Protein 6FLK (pdb70)

Radius of gyration: 21.59 Å; Cα contacts (8 Å, |Δi|>4): 788; chains: 2; bounding box: 45×56×63 Å

GO terms:
  GO:0005813 centrosome (C, IDA)
  GO:1903724 positive regulation of centriole elongation (P, IMP)
  GO:1904951 positive regulation of establishment of protein localization (P, IMP)
  GO:0005515 protein binding (F, IPI)
  GO:0005814 centriole (C, IDA)

Structure (mmCIF, N/CA/C/O backbone):
data_6FLK
#
_entry.id   6FLK
#
_cell.length_a   32.400
_cell.length_b   40.954
_cell.length_c   69.132
_cell.angle_alpha   102.47
_cell.angle_beta   98.07
_cell.angle_gamma   89.92
#
_symmetry.space_group_name_H-M   'P 1'
#
loop_
_entity.id
_entity.type
_entity.pdbx_description
1 polymer Cep120
2 water water
#
loop_
_atom_site.group_PDB
_atom_site.id
_atom_site.type_symbol
_atom_site.label_atom_id
_atom_site.label_alt_id
_atom_site.label_comp_id
_atom_site.label_asym_id
_atom_site.label_entity_id
_atom_site.label_seq_id
_atom_site.pdbx_PDB_ins_code
_atom_site.Cartn_x
_atom_site.Cartn_y
_atom_site.Cartn_z
_atom_site.occupancy
_atom_site.B_iso_or_equiv
_atom_site.auth_seq_id
_atom_site.auth_comp_id
_atom_site.auth_asym_id
_atom_site.auth_atom_id
_atom_site.pdbx_PDB_model_num
ATOM 1 N N . PRO A 1 2 ? 5.691 48.805 39.466 1.00 35.16 449 PRO A N 1
ATOM 2 C CA . PRO A 1 2 ? 6.784 49.449 40.199 1.00 34.29 449 PRO A CA 1
ATOM 3 C C . PRO A 1 2 ? 8.174 49.099 39.712 1.00 31.81 449 PRO A C 1
ATOM 4 O O . PRO A 1 2 ? 9.070 49.870 39.967 1.00 33.38 449 PRO A O 1
ATOM 15 N N . THR A 1 3 ? 8.385 47.930 39.138 1.00 27.52 450 THR A N 1
ATOM 16 C CA . THR A 1 3 ? 9.664 47.651 38.558 1.00 24.55 450 THR A CA 1
ATOM 17 C C . THR A 1 3 ? 9.732 47.712 37.024 1.00 22.65 450 THR A C 1
ATOM 18 O O . THR A 1 3 ? 10.788 47.453 36.471 1.00 22.86 450 THR A O 1
ATOM 29 N N . SER A 1 4 ? 8.646 48.035 36.241 1.00 19.75 451 SER A N 1
ATOM 30 C CA . SER A 1 4 ? 8.621 48.098 34.791 1.00 16.78 451 SER A CA 1
ATOM 31 C C . SER A 1 4 ? 9.387 49.265 34.314 1.00 16.06 451 SER A C 1
ATOM 32 O O . SER A 1 4 ? 9.343 50.292 34.913 1.00 18.65 451 SER A O 1
ATOM 40 N N . HIS A 1 5 ? 10.154 49.219 33.171 1.00 13.05 452 HIS A N 1
ATOM 41 C CA . HIS A 1 5 ? 10.946 50.263 32.556 1.00 12.29 452 HIS A CA 1
ATOM 42 C C . HIS A 1 5 ? 10.241 50.709 31.298 1.00 12.80 452 HIS A C 1
ATOM 43 O O . HIS A 1 5 ? 9.466 49.960 30.710 1.00 13.67 452 HIS A O 1
ATOM 57 N N . HIS A 1 6 ? 10.553 51.941 30.889 1.00 13.22 453 HIS A N 1
ATOM 58 C CA . HIS A 1 6 ? 10.118 52.490 29.616 1.00 12.97 453 HIS A CA 1
ATOM 59 C C . HIS A 1 6 ? 11.232 52.276 28.591 1.00 11.76 453 HIS A C 1
ATOM 60 O O . HIS A 1 6 ? 12.376 52.687 28.820 1.00 12.08 453 HIS A O 1
ATOM 74 N N . PHE A 1 7 ? 11.009 51.596 27.448 1.00 10.92 454 PHE A N 1
ATOM 75 C CA . PHE A 1 7 ? 11.970 51.344 26.520 1.00 13.88 454 PHE A CA 1
ATOM 76 C C . PHE A 1 7 ? 11.508 51.874 25.235 1.00 12.75 454 PHE A C 1
ATOM 77 O O . PHE A 1 7 ? 10.319 52.028 24.958 1.00 12.73 454 PHE A O 1
ATOM 94 N N . CYS A 1 8 ? 12.434 52.183 24.262 1.00 14.76 455 CYS A N 1
ATOM 95 C CA . CYS A 1 8 ? 12.164 52.413 22.847 1.00 15.43 455 CYS A CA 1
ATOM 96 C C . CYS A 1 8 ? 13.129 51.532 22.089 1.00 15.20 455 CYS A C 1
ATOM 97 O O . CYS A 1 8 ? 14.339 51.605 22.324 1.00 15.48 455 CYS A O 1
ATOM 105 N N . PHE A 1 9 ? 12.593 50.696 21.211 1.00 14.34 456 PHE A N 1
ATOM 106 C CA . PHE A 1 9 ? 13.373 49.823 20.346 1.00 14.63 456 PHE A CA 1
ATOM 107 C C . PHE A 1 9 ? 13.101 50.207 18.906 1.00 13.37 456 PHE A C 1
ATOM 108 O O . PHE A 1 9 ? 11.962 50.519 18.547 1.00 14.20 456 PHE A O 1
ATOM 125 N N . SER A 1 10 ? 14.131 50.185 18.082 1.00 10.22 457 SER A N 1
ATOM 126 C CA . SER A 1 10 ? 13.925 50.371 16.656 1.00 11.81 457 SER A CA 1
ATOM 127 C C . SER A 1 10 ? 14.698 49.353 15.841 1.00 12.01 457 SER A C 1
ATOM 128 O O . SER A 1 10 ? 15.746 48.861 16.247 1.00 12.29 457 SER A O 1
ATOM 136 N N . ILE A 1 11 ? 14.144 49.048 14.676 1.00 13.46 458 ILE A N 1
ATOM 137 C CA . ILE A 1 11 ? 14.807 48.213 13.699 1.00 15.41 458 ILE A CA 1
ATOM 138 C C . ILE A 1 11 ? 14.816 48.940 12.370 1.00 15.80 458 ILE A C 1
ATOM 139 O O . ILE A 1 11 ? 13.806 49.529 11.948 1.00 15.52 458 ILE A O 1
ATOM 155 N N . ASP A 1 12 ? 15.945 48.938 11.577 1.00 13.17 459 ASP A N 1
ATOM 156 C CA . ASP A 1 12 ? 16.067 49.476 10.298 1.00 15.12 459 ASP A CA 1
ATOM 157 C C . ASP A 1 12 ? 16.569 48.342 9.430 1.00 14.12 459 ASP A C 1
ATOM 158 O O . ASP A 1 12 ? 17.694 47.908 9.599 1.00 14.06 459 ASP A O 1
ATOM 167 N N . LEU A 1 13 ? 15.785 47.743 8.489 1.00 14.56 460 LEU A N 1
ATOM 168 C CA . LEU A 1 13 ? 16.178 46.713 7.595 1.00 17.96 460 LEU A CA 1
ATOM 169 C C . LEU A 1 13 ? 16.761 47.499 6.451 1.00 18.86 460 LEU A C 1
ATOM 170 O O . LEU A 1 13 ? 16.122 47.664 5.459 1.00 20.63 460 LEU A O 1
ATOM 186 N N . ARG A 1 14 ? 18.004 47.913 6.581 1.00 16.02 461 ARG A N 1
ATOM 187 C CA . ARG A 1 14 ? 18.591 48.809 5.605 1.00 15.39 461 ARG A CA 1
ATOM 188 C C . ARG A 1 14 ? 18.715 48.348 4.175 1.00 13.89 461 ARG A C 1
ATOM 189 O O . ARG A 1 14 ? 18.375 49.068 3.258 1.00 15.70 461 ARG A O 1
ATOM 210 N N . SER A 1 15 ? 19.190 47.138 3.966 1.00 14.76 462 SER A N 1
ATOM 211 C CA . SER A 1 15 ? 19.374 46.707 2.601 1.00 14.36 462 SER A CA 1
ATOM 212 C C . SER A 1 15 ? 19.313 45.198 2.463 1.00 15.70 462 SER A C 1
ATOM 213 O O . SER A 1 15 ? 19.365 44.470 3.411 1.00 14.04 462 SER A O 1
ATOM 221 N N . ILE A 1 16 ? 19.189 44.693 1.231 1.00 14.81 463 ILE A N 1
ATOM 222 C CA . ILE A 1 16 ? 19.083 43.328 0.950 1.00 19.29 463 ILE A CA 1
ATOM 223 C C . ILE A 1 16 ? 20.015 43.219 -0.192 1.00 18.46 463 ILE A C 1
ATOM 224 O O . ILE A 1 16 ? 19.996 44.008 -1.144 1.00 21.17 463 ILE A O 1
ATOM 240 N N . HIS A 1 17 ? 20.977 42.242 -0.239 1.00 17.89 464 HIS A N 1
ATOM 241 C CA . HIS A 1 17 ? 21.923 41.968 -1.287 1.00 21.53 464 HIS A CA 1
ATOM 242 C C . HIS A 1 17 ? 21.523 40.617 -1.799 1.00 25.48 464 HIS A C 1
ATOM 243 O O . HIS A 1 17 ? 21.732 39.644 -1.110 1.00 21.22 464 HIS A O 1
ATOM 257 N N . ALA A 1 18 ? 20.662 40.473 -2.889 1.00 27.94 465 ALA A N 1
ATOM 258 C CA . ALA A 1 18 ? 20.126 39.250 -3.481 1.00 30.83 465 ALA A CA 1
ATOM 259 C C . ALA A 1 18 ? 21.234 38.507 -4.016 1.00 32.45 465 ALA A C 1
ATOM 260 O O . ALA A 1 18 ? 22.155 39.093 -4.563 1.00 32.53 465 ALA A O 1
ATOM 267 N N . LEU A 1 19 ? 21.255 37.129 -4.026 1.00 36.34 466 LEU A N 1
ATOM 268 C CA . LEU A 1 19 ? 22.355 36.259 -4.406 1.00 42.60 466 LEU A CA 1
ATOM 269 C C . LEU A 1 19 ? 21.896 35.180 -5.372 1.00 48.41 466 LEU A C 1
ATOM 270 O O . LEU A 1 19 ? 22.419 35.073 -6.483 1.00 50.19 466 LEU A O 1
ATOM 286 N N . GLU A 1 20 ? 20.914 34.393 -4.971 1.00 51.37 467 GLU A N 1
ATOM 287 C CA . GLU A 1 20 ? 20.515 33.219 -5.725 1.00 56.90 467 GLU A CA 1
ATOM 288 C C . GLU A 1 20 ? 19.003 33.144 -5.812 1.00 59.06 467 GLU A C 1
ATOM 289 O O . GLU A 1 20 ? 18.400 32.080 -5.659 1.00 59.39 467 GLU A O 1
ATOM 301 N N . ILE A 1 21 ? 18.309 34.269 -5.975 1.00 60.86 468 ILE A N 1
ATOM 302 C CA . ILE A 1 21 ? 16.894 34.215 -6.215 1.00 62.64 468 ILE A CA 1
ATOM 303 C C . ILE A 1 21 ? 16.961 34.029 -7.716 1.00 62.36 468 ILE A C 1
ATOM 304 O O . ILE A 1 21 ? 17.700 34.738 -8.439 1.00 64.65 468 ILE A O 1
ATOM 320 N N . GLY A 1 22 ? 16.103 33.159 -8.371 1.00 58.82 469 GLY A N 1
ATOM 321 C CA . GLY A 1 22 ? 16.161 32.776 -9.764 1.00 55.34 469 GLY A CA 1
ATOM 322 C C . GLY A 1 22 ? 15.753 33.863 -10.733 1.00 52.44 469 GLY A C 1
ATOM 323 O O . GLY A 1 22 ? 16.031 33.740 -11.930 1.00 54.38 469 GLY A O 1
ATOM 327 N N . PHE A 1 23 ? 15.115 34.925 -10.254 1.00 47.52 470 PHE A N 1
ATOM 328 C CA . PHE A 1 23 ? 14.445 35.863 -11.142 1.00 43.58 470 PHE A CA 1
ATOM 329 C C . PHE A 1 23 ? 14.358 37.216 -10.459 1.00 40.86 470 PHE A C 1
ATOM 330 O O . PHE A 1 23 ? 14.375 37.296 -9.223 1.00 40.59 470 PHE A O 1
ATOM 347 N N . PRO A 1 24 ? 14.164 38.359 -11.207 1.00 36.54 471 PRO A N 1
ATOM 348 C CA . PRO A 1 24 ? 14.089 39.673 -10.594 1.00 35.32 471 PRO A CA 1
ATOM 349 C C . PRO A 1 24 ? 12.810 39.763 -9.826 1.00 35.25 471 PRO A C 1
ATOM 350 O O . PRO A 1 24 ? 11.815 39.237 -10.260 1.00 36.42 471 PRO A O 1
ATOM 361 N N . ILE A 1 25 ? 12.716 40.425 -8.651 1.00 33.93 472 ILE A N 1
ATOM 362 C CA . ILE A 1 25 ? 11.511 40.471 -7.910 1.00 31.95 472 ILE A CA 1
ATOM 363 C C . ILE A 1 25 ? 11.152 41.882 -7.519 1.00 31.17 472 ILE A C 1
ATOM 364 O O . ILE A 1 25 ? 11.993 42.741 -7.530 1.00 31.28 472 ILE A O 1
ATOM 380 N N . ASN A 1 26 ? 9.876 42.087 -7.236 1.00 29.89 473 ASN A N 1
ATOM 381 C CA . ASN A 1 26 ? 9.346 43.322 -6.755 1.00 30.86 473 ASN A CA 1
ATOM 382 C C . ASN A 1 26 ? 9.323 42.967 -5.283 1.00 26.56 473 ASN A C 1
ATOM 383 O O . ASN A 1 26 ? 8.418 42.304 -4.833 1.00 24.74 473 ASN A O 1
ATOM 394 N N . CYS A 1 27 ? 10.259 43.505 -4.538 1.00 21.85 474 CYS A N 1
ATOM 395 C CA . CYS A 1 27 ? 10.487 43.080 -3.190 1.00 22.93 474 CYS A CA 1
ATOM 396 C C . CYS A 1 27 ? 9.957 43.886 -2.024 1.00 19.66 474 CYS A C 1
ATOM 397 O O . CYS A 1 27 ? 10.034 45.084 -2.044 1.00 19.40 474 CYS A O 1
ATOM 405 N N . ILE A 1 28 ? 9.354 43.221 -1.041 1.00 16.17 475 ILE A N 1
ATOM 406 C CA . ILE A 1 28 ? 9.027 43.876 0.196 1.00 17.65 475 ILE A CA 1
ATOM 407 C C . ILE A 1 28 ? 9.494 42.931 1.304 1.00 15.53 475 ILE A C 1
ATOM 408 O O . ILE A 1 28 ? 9.521 41.736 1.124 1.00 17.42 475 ILE A O 1
ATOM 424 N N . LEU A 1 29 ? 9.923 43.486 2.417 1.00 14.68 476 LEU A N 1
ATOM 425 C CA . LEU A 1 29 ? 10.314 42.689 3.557 1.00 16.99 476 LEU A CA 1
ATOM 426 C C . LEU A 1 29 ? 9.205 42.909 4.516 1.00 15.61 476 LEU A C 1
ATOM 427 O O . LEU A 1 29 ? 8.693 44.013 4.658 1.00 16.72 476 LEU A O 1
ATOM 443 N N . ARG A 1 30 ? 8.727 41.940 5.370 1.00 14.96 477 ARG A N 1
ATOM 444 C CA . ARG A 1 30 ? 7.587 42.079 6.225 1.00 14.60 477 ARG A CA 1
ATOM 445 C C . ARG A 1 30 ? 7.928 41.404 7.496 1.00 15.22 477 ARG A C 1
ATOM 446 O O . ARG A 1 30 ? 8.515 40.335 7.466 1.00 15.82 477 ARG A O 1
ATOM 467 N N . TYR A 1 31 ? 7.503 41.869 8.737 1.00 15.64 478 TYR A N 1
ATOM 468 C CA . TYR A 1 31 ? 7.734 41.247 10.036 1.00 15.31 478 TYR A CA 1
ATOM 469 C C . TYR A 1 31 ? 6.721 41.687 11.095 1.00 13.25 478 TYR A C 1
ATOM 470 O O . TYR A 1 31 ? 6.124 42.722 11.007 1.00 10.74 478 TYR A O 1
ATOM 488 N N . SER A 1 32 ? 6.547 40.827 12.089 1.00 11.90 479 SER A N 1
ATOM 489 C CA . SER A 1 32 ? 5.755 41.104 13.238 1.00 12.11 479 SER A CA 1
ATOM 490 C C . SER A 1 32 ? 6.627 40.761 14.413 1.00 12.42 479 SER A C 1
ATOM 491 O O . SER A 1 32 ? 7.443 39.842 14.351 1.00 14.91 479 SER A O 1
ATOM 499 N N . TYR A 1 33 ? 6.435 41.393 15.605 1.00 12.32 480 TYR A N 1
ATOM 500 C CA . TYR A 1 33 ? 7.036 41.083 16.903 1.00 11.32 480 TYR A CA 1
ATOM 501 C C . TYR A 1 33 ? 6.060 41.538 17.962 1.00 11.56 480 TYR A C 1
ATOM 502 O O . TYR A 1 33 ? 6.161 42.652 18.500 1.00 12.82 480 TYR A O 1
ATOM 520 N N . PRO A 1 34 ? 4.928 40.771 18.211 1.00 10.03 481 PRO A N 1
ATOM 521 C CA . PRO A 1 34 ? 3.880 41.159 19.135 1.00 11.90 481 PRO A CA 1
ATOM 522 C C . PRO A 1 34 ? 4.322 41.449 20.522 1.00 13.28 481 PRO A C 1
ATOM 523 O O . PRO A 1 34 ? 3.532 42.117 21.160 1.00 14.27 481 PRO A O 1
ATOM 534 N N . PHE A 1 35 ? 5.484 41.020 20.998 1.00 9.19 482 PHE A N 1
ATOM 535 C CA . PHE A 1 35 ? 5.881 41.481 22.313 1.00 9.32 482 PHE A CA 1
ATOM 536 C C . PHE A 1 35 ? 5.868 42.978 22.478 1.00 10.67 482 PHE A C 1
ATOM 537 O O . PHE A 1 35 ? 5.580 43.465 23.536 1.00 11.69 482 PHE A O 1
ATOM 554 N N . PHE A 1 36 ? 6.068 43.861 21.404 1.00 11.34 483 PHE A N 1
ATOM 555 C CA . PHE A 1 36 ? 6.028 45.320 21.480 1.00 11.52 483 PHE A CA 1
ATOM 556 C C . PHE A 1 36 ? 4.620 45.877 21.404 1.00 12.76 483 PHE A C 1
ATOM 557 O O . PHE A 1 36 ? 4.451 47.100 21.542 1.00 11.89 483 PHE A O 1
ATOM 574 N N . GLY A 1 37 ? 3.627 45.024 21.188 1.00 15.78 484 GLY A N 1
ATOM 575 C CA . GLY A 1 37 ? 2.259 45.463 20.946 1.00 17.85 484 GLY A CA 1
ATOM 576 C C . GLY A 1 37 ? 1.642 44.790 19.736 1.00 15.66 484 GLY A C 1
ATOM 577 O O . GLY A 1 37 ? 2.256 44.719 18.668 1.00 15.56 484 GLY A O 1
ATOM 581 N N . SER A 1 38 ? 0.410 44.179 19.804 1.00 13.31 485 SER A N 1
ATOM 582 C CA . SER A 1 38 ? -0.176 43.434 18.779 1.00 12.91 485 SER A CA 1
ATOM 583 C C . SER A 1 38 ? -0.359 44.364 17.668 1.00 11.93 485 SER A C 1
ATOM 584 O O . SER A 1 38 ? -0.862 45.458 17.828 1.00 12.61 485 SER A O 1
ATOM 592 N N . ALA A 1 39 ? -0.044 43.975 16.407 1.00 12.87 486 ALA A N 1
ATOM 593 C CA . ALA A 1 39 ? -0.188 44.797 15.212 1.00 13.26 486 ALA A CA 1
ATOM 594 C C . ALA A 1 39 ? -0.173 43.916 13.983 1.00 12.37 486 ALA A C 1
ATOM 595 O O . ALA A 1 39 ? 0.491 42.882 13.965 1.00 12.12 486 ALA A O 1
ATOM 602 N N . ALA A 1 40 ? -0.824 44.389 12.923 1.00 15.10 487 ALA A N 1
ATOM 603 C CA . ALA A 1 40 ? -0.640 43.773 11.623 1.00 16.44 487 ALA A CA 1
ATOM 604 C C . ALA A 1 40 ? 0.835 43.866 11.230 1.00 16.16 487 ALA A C 1
ATOM 605 O O . ALA A 1 40 ? 1.569 44.741 11.720 1.00 15.39 487 ALA A O 1
ATOM 612 N N . PRO A 1 41 ? 1.350 42.980 10.306 1.00 15.32 488 PRO A N 1
ATOM 613 C CA . PRO A 1 41 ? 2.758 42.998 9.960 1.00 15.46 488 PRO A CA 1
ATOM 614 C C . PRO A 1 41 ? 3.213 44.344 9.444 1.00 16.39 488 PRO A C 1
ATOM 615 O O . PRO A 1 41 ? 2.469 45.004 8.729 1.00 17.09 488 PRO A O 1
ATOM 626 N N . ILE A 1 42 ? 4.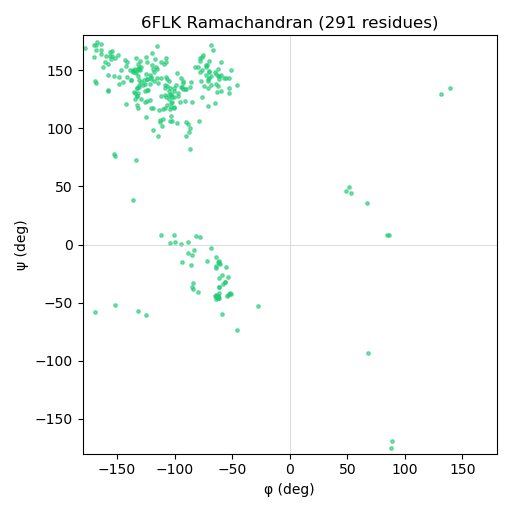431 44.706 9.800 1.00 14.72 489 ILE A N 1
ATOM 627 C CA . ILE A 1 42 ? 5.035 45.941 9.399 1.00 13.57 489 ILE A CA 1
ATOM 628 C C . ILE A 1 42 ? 5.805 45.645 8.139 1.00 16.02 489 ILE A C 1
ATOM 629 O O . ILE A 1 42 ? 6.507 44.654 8.068 1.00 15.21 489 ILE A O 1
ATOM 645 N N . MET A 1 43 ? 5.661 46.491 7.134 1.00 15.86 490 MET A N 1
ATOM 646 C CA . MET A 1 43 ? 6.304 46.219 5.895 1.00 16.89 490 MET A CA 1
ATOM 647 C C . MET A 1 43 ? 7.062 47.396 5.313 1.00 15.52 490 MET A C 1
ATOM 648 O O . MET A 1 43 ? 6.785 48.528 5.618 1.00 16.15 490 MET A O 1
ATOM 662 N N . THR A 1 44 ? 8.090 47.162 4.463 1.00 15.41 491 THR A N 1
ATOM 663 C CA . THR A 1 44 ? 8.791 48.187 3.752 1.00 16.50 491 THR A CA 1
ATOM 664 C C . THR A 1 44 ? 7.844 48.484 2.648 1.00 15.20 491 THR A C 1
ATOM 665 O O . THR A 1 44 ? 7.072 47.639 2.141 1.00 15.67 491 THR A O 1
ATOM 676 N N . ASN A 1 45 ? 7.886 49.663 1.917 1.00 14.39 492 ASN A N 1
ATOM 677 C CA . ASN A 1 45 ? 6.947 50.098 0.916 1.00 16.73 492 ASN A CA 1
ATOM 678 C C . ASN A 1 45 ? 7.557 51.315 0.204 1.00 16.90 492 ASN A C 1
ATOM 679 O O . ASN A 1 45 ? 8.154 52.122 0.851 1.00 17.06 492 ASN A O 1
ATOM 690 N N . PRO A 1 46 ? 7.387 51.426 -1.120 1.00 15.40 493 PRO A N 1
ATOM 691 C CA . PRO A 1 46 ? 6.820 50.503 -2.107 1.00 14.91 493 PRO A CA 1
ATOM 692 C C . PRO A 1 46 ? 7.698 49.262 -2.321 1.00 17.34 493 PRO A C 1
ATOM 693 O O . PRO A 1 46 ? 8.816 49.203 -1.868 1.00 17.08 493 PRO A O 1
ATOM 704 N N . PRO A 1 47 ? 7.179 48.278 -3.070 1.00 19.43 494 PRO A N 1
ATOM 705 C CA . PRO A 1 47 ? 8.057 47.187 -3.465 1.00 19.85 494 PRO A CA 1
ATOM 706 C C . PRO A 1 47 ? 9.171 47.755 -4.340 1.00 22.64 494 PRO A C 1
ATOM 707 O O . PRO A 1 47 ? 8.955 48.655 -5.152 1.00 25.60 494 PRO A O 1
ATOM 718 N N . VAL A 1 48 ? 10.364 47.206 -4.221 1.00 21.57 495 VAL A N 1
ATOM 719 C CA . VAL A 1 48 ? 11.459 47.704 -5.015 1.00 23.83 495 VAL A CA 1
ATOM 720 C C . VAL A 1 48 ? 12.084 46.562 -5.804 1.00 21.95 495 VAL A C 1
ATOM 721 O O . VAL A 1 48 ? 12.086 45.437 -5.375 1.00 21.56 495 VAL A O 1
ATOM 734 N N . GLU A 1 49 ? 12.567 46.858 -6.995 1.00 22.23 496 GLU A N 1
ATOM 735 C CA . GLU A 1 49 ? 13.150 45.832 -7.801 1.00 22.53 496 GLU A CA 1
ATOM 736 C C . GLU A 1 49 ? 14.485 45.389 -7.215 1.00 24.36 496 GLU A C 1
ATOM 737 O O . GLU A 1 49 ? 15.299 46.197 -6.853 1.00 23.98 496 GLU A O 1
ATOM 749 N N . VAL A 1 50 ? 14.709 44.093 -7.154 1.00 26.04 497 VAL A N 1
ATOM 750 C CA . VAL A 1 50 ? 15.951 43.591 -6.659 1.00 27.53 497 VAL A CA 1
ATOM 751 C C . VAL A 1 50 ? 16.327 42.586 -7.687 1.00 28.43 497 VAL A C 1
ATOM 752 O O . VAL A 1 50 ? 15.507 41.740 -8.033 1.00 26.90 497 VAL A O 1
ATOM 765 N N . ARG A 1 51 ? 17.567 42.587 -8.301 1.00 28.25 498 ARG A N 1
ATOM 766 C CA . ARG A 1 51 ? 18.098 41.671 -9.301 1.00 31.89 498 ARG A CA 1
ATOM 767 C C . ARG A 1 51 ? 19.318 41.014 -8.750 1.00 31.27 498 ARG A C 1
ATOM 768 O O . ARG A 1 51 ? 19.877 41.445 -7.758 1.00 27.79 498 ARG A O 1
ATOM 789 N N . LYS A 1 52 ? 19.769 39.906 -9.394 1.00 34.48 499 LYS A N 1
ATOM 790 C CA . LYS A 1 52 ? 20.874 39.084 -8.943 1.00 36.99 499 LYS A CA 1
ATOM 791 C C . LYS A 1 52 ? 22.112 39.929 -8.700 1.00 39.23 499 LYS A C 1
ATOM 792 O O . LYS A 1 52 ? 22.513 40.731 -9.545 1.00 40.76 499 LYS A O 1
ATOM 811 N N . ASN A 1 53 ? 22.721 39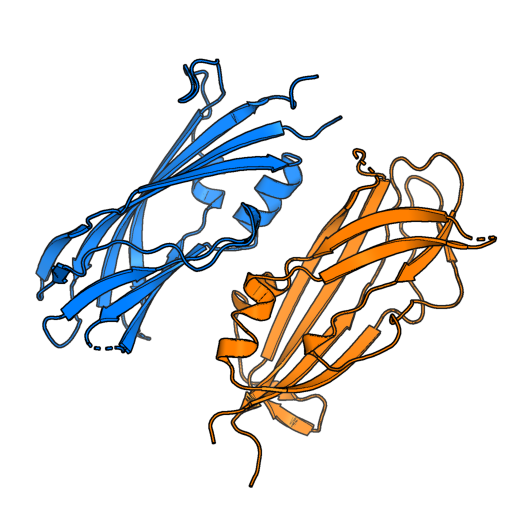.746 -7.535 1.00 42.23 500 ASN A N 1
ATOM 812 C CA . ASN A 1 53 ? 24.065 40.233 -7.276 1.00 45.68 500 ASN A CA 1
ATOM 813 C C . ASN A 1 53 ? 24.135 41.756 -7.239 1.00 46.29 500 ASN A C 1
ATOM 814 O O . ASN A 1 53 ? 25.148 42.343 -7.620 1.00 48.92 500 ASN A O 1
ATOM 825 N N . MET A 1 54 ? 23.121 42.453 -6.731 1.00 44.05 501 MET A N 1
ATOM 826 C CA . MET A 1 54 ? 23.142 43.903 -6.580 1.00 42.31 501 MET A CA 1
ATOM 827 C C . MET A 1 54 ? 22.564 44.134 -5.182 1.00 36.28 501 MET A C 1
ATOM 828 O O . MET A 1 54 ? 21.757 43.332 -4.690 1.00 34.29 501 MET A O 1
ATOM 842 N N . GLU A 1 55 ? 22.955 45.217 -4.419 1.00 31.31 502 GLU A N 1
ATOM 843 C CA . GLU A 1 55 ? 22.588 45.582 -3.094 1.00 28.49 502 GLU A CA 1
ATOM 844 C C . GLU A 1 55 ? 21.573 46.614 -3.321 1.00 24.18 502 GLU A C 1
ATOM 845 O O . GLU A 1 55 ? 21.849 47.575 -4.019 1.00 25.52 502 GLU A O 1
ATOM 857 N N . VAL A 1 56 ? 20.319 46.579 -2.753 1.00 19.48 503 VAL A N 1
ATOM 858 C CA . VAL A 1 56 ? 19.238 47.513 -2.915 1.00 16.16 503 VAL A CA 1
ATOM 859 C C . VAL A 1 56 ? 18.835 48.009 -1.519 1.00 15.18 503 VAL A C 1
ATOM 860 O O . VAL A 1 56 ? 18.665 47.216 -0.600 1.00 14.91 503 VAL A O 1
ATOM 873 N N . PHE A 1 57 ? 18.673 49.314 -1.360 1.00 15.82 504 PHE A N 1
ATOM 874 C CA . PHE A 1 57 ? 18.306 49.889 -0.085 1.00 17.52 504 PHE A CA 1
ATOM 875 C C . PHE A 1 57 ? 16.796 49.934 -0.021 1.00 16.13 504 PHE A C 1
ATOM 876 O O . PHE A 1 57 ? 16.182 50.314 -0.971 1.00 19.93 504 PHE A O 1
ATOM 893 N N . LEU A 1 58 ? 16.110 49.520 1.080 1.00 16.49 505 LEU A N 1
ATOM 894 C CA . LEU A 1 58 ? 14.698 49.409 1.129 1.00 18.68 505 LEU A CA 1
ATOM 895 C C . LEU A 1 58 ? 14.027 50.653 1.607 1.00 18.63 505 LEU A C 1
ATOM 896 O O . LEU A 1 58 ? 14.422 51.212 2.574 1.00 18.42 505 LEU A O 1
ATOM 912 N N . PRO A 1 59 ? 12.980 51.052 0.912 1.00 16.88 506 PRO A N 1
ATOM 913 C CA . PRO A 1 59 ? 12.270 52.247 1.345 1.00 17.83 506 PRO A CA 1
ATOM 914 C C . PRO A 1 59 ? 11.351 51.919 2.494 1.00 15.16 506 PRO A C 1
ATOM 915 O O . PRO A 1 59 ? 10.882 50.805 2.560 1.00 14.60 506 PRO A O 1
ATOM 926 N N . GLN A 1 60 ? 11.083 52.903 3.334 1.00 15.44 507 GLN A N 1
ATOM 927 C CA . GLN A 1 60 ? 10.240 52.704 4.512 1.00 15.80 507 GLN A CA 1
ATOM 928 C C . GLN A 1 60 ? 10.693 51.455 5.297 1.00 14.96 507 GLN A C 1
ATOM 929 O O . GLN A 1 60 ? 9.902 50.613 5.665 1.00 15.86 507 GLN A O 1
ATOM 943 N N . SER A 1 61 ? 11.989 51.340 5.493 1.00 15.40 508 SER A N 1
ATOM 944 C CA . SER A 1 61 ? 12.544 50.238 6.183 1.00 15.85 508 SER A CA 1
ATOM 945 C C . SER A 1 61 ? 12.790 50.412 7.660 1.00 15.78 508 SER A C 1
ATOM 946 O O . SER A 1 61 ? 13.267 49.475 8.275 1.00 16.82 508 SER A O 1
ATOM 954 N N . TYR A 1 62 ? 12.503 51.572 8.369 1.00 13.07 509 TYR A N 1
ATOM 955 C CA . TYR A 1 62 ? 12.754 51.887 9.772 1.00 13.59 509 TYR A CA 1
ATOM 956 C C . TYR A 1 62 ? 11.441 51.899 10.549 1.00 14.82 509 TYR A C 1
ATOM 957 O O . TYR A 1 62 ? 10.437 52.447 10.073 1.00 14.98 509 TYR A O 1
ATOM 975 N N . CYS A 1 63 ? 11.441 51.311 11.748 1.00 12.07 510 CYS A N 1
ATOM 976 C CA . CYS A 1 63 ? 10.299 51.429 12.644 1.00 11.30 510 CYS A CA 1
ATOM 977 C C . CYS A 1 63 ? 10.759 51.399 14.089 1.00 11.00 510 CYS A C 1
ATOM 978 O O . CYS A 1 63 ? 11.598 50.573 14.477 1.00 9.89 510 CYS A O 1
ATOM 986 N N . ALA A 1 64 ? 10.150 52.264 14.883 1.00 10.19 511 ALA A N 1
ATOM 987 C CA . ALA A 1 64 ? 10.413 52.337 16.302 1.00 12.24 511 ALA A CA 1
ATOM 988 C C . ALA A 1 64 ? 9.177 51.877 17.055 1.00 13.16 511 ALA A C 1
ATOM 989 O O . ALA A 1 64 ? 8.045 51.946 16.556 1.00 11.18 511 ALA A O 1
ATOM 996 N N . PHE A 1 65 ? 9.424 51.453 18.285 1.00 12.41 512 PHE A N 1
ATOM 997 C CA . PHE A 1 65 ? 8.428 50.795 19.117 1.00 13.91 512 PHE A CA 1
ATOM 998 C C . PHE A 1 65 ? 8.642 51.293 20.527 1.00 11.26 512 PHE A C 1
ATOM 999 O O . PHE A 1 65 ? 9.728 51.122 21.084 1.00 13.12 512 PHE A O 1
ATOM 1016 N N . ASP A 1 66 ? 7.616 51.911 21.091 1.00 12.90 513 ASP A N 1
ATOM 1017 C CA . ASP A 1 66 ? 7.640 52.446 22.436 1.00 15.00 513 ASP A CA 1
ATOM 1018 C C . ASP A 1 66 ? 6.783 51.565 23.337 1.00 15.40 513 ASP A C 1
ATOM 1019 O O . ASP A 1 66 ? 5.625 51.297 23.010 1.00 13.66 513 ASP A O 1
ATOM 1028 N N . PHE A 1 67 ? 7.347 51.104 24.456 1.00 14.16 514 PHE A N 1
ATOM 1029 C CA . PHE A 1 67 ? 6.623 50.155 25.282 1.00 14.60 514 PHE A CA 1
ATOM 1030 C C . PHE A 1 67 ? 7.195 50.152 26.693 1.00 13.06 514 PHE A C 1
ATOM 1031 O O . PHE A 1 67 ? 8.304 50.642 26.943 1.00 13.26 514 PHE A O 1
ATOM 1048 N N . ALA A 1 68 ? 6.416 49.627 27.624 1.00 11.81 515 ALA A N 1
ATOM 1049 C CA . ALA A 1 68 ? 6.865 49.498 29.012 1.00 11.43 515 ALA A CA 1
ATOM 1050 C C . ALA A 1 68 ? 6.776 48.036 29.423 1.00 15.90 515 ALA A C 1
ATOM 1051 O O . ALA A 1 68 ? 5.757 47.385 29.180 1.00 18.24 515 ALA A O 1
ATOM 1058 N N . THR A 1 69 ? 7.829 47.529 30.048 1.00 13.48 516 THR A N 1
ATOM 1059 C CA . THR A 1 69 ? 7.829 46.138 30.485 1.00 15.08 516 THR A CA 1
ATOM 1060 C C . THR A 1 69 ? 8.950 45.956 31.486 1.00 15.66 516 THR A C 1
ATOM 1061 O O . THR A 1 69 ? 9.849 46.794 31.604 1.00 15.40 516 THR A O 1
ATOM 1072 N N . MET A 1 70 ? 8.992 44.816 32.223 1.00 16.16 517 MET A N 1
ATOM 1073 C CA . MET A 1 70 ? 9.999 44.554 33.181 1.00 15.44 517 MET A CA 1
ATOM 1074 C C . MET A 1 70 ? 11.208 44.151 32.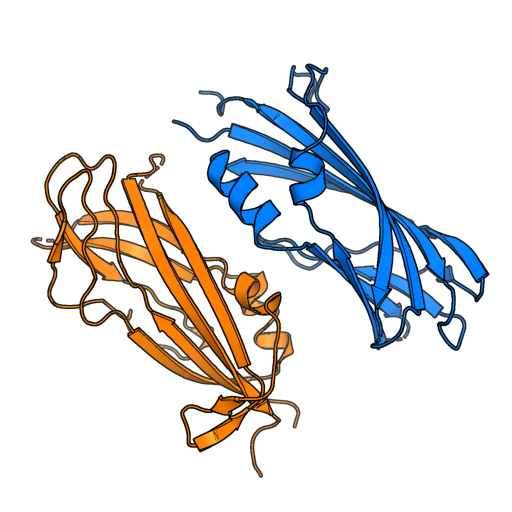378 1.00 16.25 517 MET A C 1
ATOM 1075 O O . MET A 1 70 ? 11.087 43.472 31.388 1.00 14.99 517 MET A O 1
ATOM 1089 N N . PRO A 1 71 ? 12.387 44.605 32.799 1.00 16.18 518 PRO A N 1
ATOM 1090 C CA . PRO A 1 71 ? 13.610 44.248 32.086 1.00 16.68 518 PRO A CA 1
ATOM 1091 C C . PRO A 1 71 ? 13.774 42.731 31.849 1.00 17.47 518 PRO A C 1
ATOM 1092 O O . PRO A 1 71 ? 14.133 42.329 30.771 1.00 16.60 518 PRO A O 1
ATOM 1103 N N . HIS A 1 72 ? 13.471 41.902 32.834 1.00 17.08 519 HIS A N 1
ATOM 1104 C CA . HIS A 1 72 ? 13.565 40.475 32.595 1.00 17.13 519 HIS A CA 1
ATOM 1105 C C . HIS A 1 72 ? 12.616 40.042 31.489 1.00 16.72 519 HIS A C 1
ATOM 1106 O O . HIS A 1 72 ? 12.958 39.169 30.807 1.00 16.40 519 HIS A O 1
ATOM 1120 N N . GLN A 1 73 ? 11.411 40.589 31.344 1.00 15.78 520 GLN A N 1
ATOM 1121 C CA . GLN A 1 73 ? 10.582 40.168 30.252 1.00 15.13 520 GLN A CA 1
ATOM 1122 C C . GLN A 1 73 ? 11.200 40.486 28.897 1.00 13.35 520 GLN A C 1
ATOM 1123 O O . GLN A 1 73 ? 11.143 39.706 27.991 1.00 14.76 520 GLN A O 1
ATOM 1137 N N . LEU A 1 74 ? 11.745 41.689 28.747 1.00 12.53 521 LEU A N 1
ATOM 1138 C CA . LEU A 1 74 ? 12.393 42.014 27.511 1.00 12.37 521 LEU A CA 1
ATOM 1139 C C . LEU A 1 74 ? 13.614 41.111 27.274 1.00 13.60 521 LEU A C 1
ATOM 1140 O O . LEU A 1 74 ? 13.809 40.637 26.200 1.00 11.60 521 LEU A O 1
ATOM 1156 N N . GLN A 1 75 ? 14.436 40.897 28.282 1.00 13.01 522 GLN A N 1
ATOM 1157 C CA . GLN A 1 75 ? 15.585 40.056 28.081 1.00 13.70 522 GLN A CA 1
ATOM 1158 C C . GLN A 1 75 ? 15.161 38.630 27.713 1.00 12.81 522 GLN A C 1
ATOM 1159 O O . GLN A 1 75 ? 15.677 38.075 26.786 1.00 14.00 522 GLN A O 1
ATOM 1173 N N . ASP A 1 76 ? 14.185 38.061 28.412 1.00 14.81 523 ASP A N 1
ATOM 1174 C CA . ASP A 1 76 ? 13.771 36.703 28.084 1.00 16.29 523 ASP A CA 1
ATOM 1175 C C . ASP A 1 76 ? 13.181 36.595 26.690 1.00 14.39 523 ASP A C 1
ATOM 1176 O O . ASP A 1 76 ? 13.488 35.674 25.971 1.00 15.00 523 ASP A O 1
ATOM 1185 N N . THR A 1 77 ? 12.317 37.534 26.302 1.00 12.06 524 THR A N 1
ATOM 1186 C CA . THR A 1 77 ? 11.749 37.465 24.970 1.00 11.24 524 THR A CA 1
ATOM 1187 C C . THR A 1 77 ? 12.801 37.579 23.885 1.00 11.44 524 THR A C 1
ATOM 1188 O O . THR A 1 77 ? 12.804 36.815 22.978 1.00 10.98 524 THR A O 1
ATOM 1199 N N . PHE A 1 78 ? 13.722 38.531 24.009 1.00 11.89 525 PHE A N 1
ATOM 1200 C CA . PHE A 1 78 ? 14.753 38.667 23.007 1.00 10.92 525 PHE A CA 1
ATOM 1201 C C . PHE A 1 78 ? 15.615 37.385 22.919 1.00 11.96 525 PHE A C 1
ATOM 1202 O O . PHE A 1 78 ? 15.992 36.975 21.845 1.00 11.47 525 PHE A O 1
ATOM 1219 N N . LEU A 1 79 ? 15.968 36.801 24.058 1.00 9.67 526 LEU A N 1
ATOM 1220 C CA . LEU A 1 79 ? 16.719 35.550 24.051 1.00 12.12 526 LEU A CA 1
ATOM 1221 C C . LEU A 1 79 ? 15.959 34.363 23.466 1.00 13.72 526 LEU A C 1
ATOM 1222 O O . LEU A 1 79 ? 16.495 33.567 22.726 1.00 13.45 526 LEU A O 1
ATOM 1238 N N . ARG A 1 80 ? 14.703 34.229 23.843 1.00 13.51 527 ARG A N 1
ATOM 1239 C CA . ARG A 1 80 ? 13.941 33.093 23.407 1.00 11.75 527 ARG A CA 1
ATOM 1240 C C . ARG A 1 80 ? 13.319 33.200 22.090 1.00 10.72 527 ARG A C 1
ATOM 1241 O O . ARG A 1 80 ? 13.198 32.211 21.383 1.00 12.96 527 ARG A O 1
ATOM 1262 N N . ILE A 1 81 ? 12.749 34.385 21.616 1.00 9.23 528 ILE A N 1
ATOM 1263 C CA . ILE A 1 81 ? 12.010 34.567 20.376 1.00 10.46 528 ILE A CA 1
ATOM 1264 C C . ILE A 1 81 ? 12.673 35.434 19.307 1.00 13.03 528 ILE A C 1
ATOM 1265 O O . ILE A 1 81 ? 12.781 36.622 19.475 1.00 13.94 528 ILE A O 1
ATOM 1281 N N . PRO A 1 82 ? 13.252 34.793 18.162 1.00 13.53 529 PRO A N 1
ATOM 1282 C CA . PRO A 1 82 ? 13.901 35.506 17.091 1.00 13.69 529 PRO A CA 1
ATOM 1283 C C . PRO A 1 82 ? 12.855 36.228 16.350 1.00 12.51 529 PRO A C 1
ATOM 1284 O O . PRO A 1 82 ? 11.688 35.832 16.281 1.00 13.75 529 PRO A O 1
ATOM 1295 N N . LEU A 1 83 ? 13.189 37.403 15.754 1.00 13.40 530 LEU A N 1
ATOM 1296 C CA . LEU A 1 83 ? 12.340 38.228 14.943 1.00 15.91 530 LEU A CA 1
ATOM 1297 C C . LEU A 1 83 ? 12.472 37.609 13.608 1.00 13.73 530 LEU A C 1
ATOM 1298 O O . LEU A 1 83 ? 13.564 37.451 13.141 1.00 16.89 530 LEU A O 1
ATOM 1314 N N . LEU A 1 84 ? 11.399 37.137 12.880 1.00 12.26 531 LEU A N 1
ATOM 1315 C CA . LEU A 1 84 ? 11.463 36.496 11.600 1.00 14.96 531 LEU A CA 1
ATOM 1316 C C . LEU A 1 84 ? 11.091 37.521 10.535 1.00 15.89 531 LEU A C 1
ATOM 1317 O O . LEU A 1 84 ? 10.000 38.051 10.572 1.00 16.25 531 LEU A O 1
ATOM 1333 N N . VAL A 1 85 ? 11.979 37.894 9.568 1.00 12.38 532 VAL A N 1
ATOM 1334 C CA . VAL A 1 85 ? 11.715 38.849 8.545 1.00 12.93 532 VAL A CA 1
ATOM 1335 C C . VAL A 1 85 ? 11.451 38.073 7.265 1.00 13.43 532 VAL A C 1
ATOM 1336 O O . VAL A 1 85 ? 12.278 37.312 6.837 1.00 13.39 532 VAL A O 1
ATOM 1349 N N . GLU A 1 86 ? 10.262 38.149 6.635 1.00 13.40 533 GLU A N 1
ATOM 1350 C CA . GLU A 1 86 ? 9.894 37.435 5.478 1.00 16.62 533 GLU A CA 1
ATOM 1351 C C . GLU A 1 86 ? 10.214 38.273 4.317 1.00 15.43 533 GLU A C 1
ATOM 1352 O O . GLU A 1 86 ? 9.976 39.466 4.368 1.00 17.66 533 GLU A O 1
ATOM 1364 N N . LEU A 1 87 ? 10.740 37.754 3.163 1.00 15.07 534 LEU A N 1
ATOM 1365 C CA . LEU A 1 87 ? 11.081 38.459 1.983 1.00 16.55 534 LEU A CA 1
ATOM 1366 C C . LEU A 1 87 ? 10.037 37.982 0.995 1.00 17.49 534 LEU A C 1
ATOM 1367 O O . LEU A 1 87 ? 9.985 36.804 0.678 1.00 17.26 534 LEU A O 1
ATOM 1383 N N . TRP A 1 88 ? 9.203 38.884 0.511 1.00 15.67 535 TRP A N 1
ATOM 1384 C CA . TRP A 1 88 ? 8.168 38.507 -0.404 1.00 14.69 535 TRP A CA 1
ATOM 1385 C C . TRP A 1 88 ? 8.384 39.163 -1.738 1.00 15.57 535 TRP A C 1
ATOM 1386 O O . TRP A 1 88 ? 8.951 40.223 -1.795 1.00 16.77 535 TRP A O 1
ATOM 1407 N N . HIS A 1 89 ? 7.900 38.516 -2.791 1.00 18.46 536 HIS A N 1
ATOM 1408 C CA . HIS A 1 89 ? 7.886 39.048 -4.134 1.00 21.80 536 HIS A CA 1
ATOM 1409 C C . HIS A 1 89 ? 6.430 39.455 -4.303 1.00 24.28 536 HIS A C 1
ATOM 1410 O O . HIS A 1 89 ? 5.561 38.625 -4.145 1.00 24.83 536 HIS A O 1
ATOM 1424 N N . LYS A 1 90 ? 6.151 40.719 -4.596 1.00 26.51 537 LYS A N 1
ATOM 1425 C CA . LYS A 1 90 ? 4.769 41.172 -4.708 1.00 32.47 537 LYS A CA 1
ATOM 1426 C C . LYS A 1 90 ? 4.314 41.111 -6.140 1.00 37.58 537 LYS A C 1
ATOM 1427 O O . LYS A 1 90 ? 5.073 41.467 -7.030 1.00 36.19 537 LYS A O 1
ATOM 1446 N N . ASP A 1 91 ? 3.016 40.750 -6.425 1.00 42.94 538 ASP A N 1
ATOM 1447 C CA . ASP A 1 91 ? 2.413 40.580 -7.738 1.00 49.42 538 ASP A CA 1
ATOM 1448 C C . ASP A 1 91 ? 0.891 40.433 -7.635 1.00 49.02 538 ASP A C 1
ATOM 1449 O O . ASP A 1 91 ? 0.143 41.374 -7.895 1.00 49.06 538 ASP A O 1
ATOM 1458 N N . ASP A 1 96 ? 1.206 36.777 -4.866 1.00 31.99 543 ASP A N 1
ATOM 1459 C CA . ASP A 1 96 ? 2.427 37.098 -4.101 1.00 30.25 543 ASP A CA 1
ATOM 1460 C C . ASP A 1 96 ? 3.130 35.827 -3.617 1.00 31.38 543 ASP A C 1
ATOM 1461 O O . ASP A 1 96 ? 2.478 34.848 -3.231 1.00 33.32 543 ASP A O 1
ATOM 1469 N N . LEU A 1 97 ? 4.490 35.734 -3.532 1.00 30.50 544 LEU A N 1
ATOM 1470 C CA . LEU A 1 97 ? 5.170 34.545 -3.123 1.00 28.11 544 LEU A CA 1
ATOM 1471 C C . LEU A 1 97 ? 6.094 34.861 -1.969 1.00 24.81 544 LEU A C 1
ATOM 1472 O O . LEU A 1 97 ? 6.801 35.846 -2.021 1.00 21.90 544 LEU A O 1
ATOM 1488 N N . LEU A 1 98 ? 6.135 33.989 -0.974 1.00 22.48 545 LEU A N 1
ATOM 1489 C CA . LEU A 1 98 ? 7.030 34.157 0.137 1.00 22.18 545 LEU A CA 1
ATOM 1490 C C . LEU A 1 98 ? 8.286 33.426 -0.297 1.00 24.14 545 LEU A C 1
ATOM 1491 O O . LEU A 1 98 ? 8.254 32.226 -0.457 1.00 25.37 545 LEU A O 1
ATOM 1507 N N . LEU A 1 99 ? 9.376 34.137 -0.678 1.00 24.01 546 LEU A N 1
ATOM 1508 C CA . LEU A 1 99 ? 10.600 33.625 -1.160 1.00 22.55 546 LEU A CA 1
ATOM 1509 C C . LEU A 1 99 ? 11.471 33.143 -0.096 1.00 21.43 546 LEU A C 1
ATOM 1510 O O . LEU A 1 99 ? 12.094 32.102 -0.243 1.00 21.24 546 LEU A O 1
ATOM 1526 N N . GLY A 1 100 ? 11.627 33.821 1.122 1.00 17.36 547 GLY A N 1
ATOM 1527 C CA . GLY A 1 100 ? 12.513 33.443 2.171 1.00 14.83 547 GLY A CA 1
ATOM 1528 C C . GLY A 1 100 ? 12.322 34.156 3.480 1.00 14.50 547 GLY A C 1
ATOM 1529 O O . GLY A 1 100 ? 11.560 35.082 3.555 1.00 15.70 547 GLY A O 1
ATOM 1533 N N . ILE A 1 101 ? 12.952 33.648 4.537 1.00 13.82 548 ILE A N 1
ATOM 1534 C CA . ILE A 1 101 ? 12.880 34.236 5.859 1.00 12.30 548 ILE A CA 1
ATOM 1535 C C . ILE A 1 101 ? 14.268 34.372 6.513 1.00 14.91 548 ILE A C 1
ATOM 1536 O O . ILE A 1 101 ? 15.045 33.438 6.454 1.00 15.98 548 ILE A O 1
ATOM 1552 N N . ALA A 1 102 ? 14.577 35.518 7.123 1.00 14.12 549 ALA A N 1
ATOM 1553 C CA . ALA A 1 102 ? 15.824 35.709 7.847 1.00 17.02 549 ALA A CA 1
ATOM 1554 C C . ALA A 1 102 ? 15.429 35.681 9.317 1.00 15.63 549 ALA A C 1
ATOM 1555 O O . ALA A 1 102 ? 14.421 36.260 9.651 1.00 14.86 549 ALA A O 1
ATOM 1562 N N . ARG A 1 103 ? 16.141 34.986 10.291 1.00 14.51 550 ARG A N 1
ATOM 1563 C CA . ARG A 1 103 ? 15.890 34.823 11.686 1.00 14.65 550 ARG A CA 1
ATOM 1564 C C . ARG A 1 103 ? 16.856 35.756 12.366 1.00 15.60 550 ARG A C 1
ATOM 1565 O O . ARG A 1 103 ? 18.037 35.515 12.344 1.00 20.10 550 ARG A O 1
ATOM 1586 N N . ILE A 1 104 ? 16.373 36.820 12.980 1.00 14.91 551 ILE A N 1
ATOM 1587 C CA . ILE A 1 104 ? 17.264 37.744 13.625 1.00 13.75 551 ILE A CA 1
ATOM 1588 C C . ILE A 1 104 ? 17.201 37.487 15.126 1.00 12.99 551 ILE A C 1
ATOM 1589 O O . ILE A 1 104 ? 16.128 37.427 15.681 1.00 12.35 551 ILE A O 1
ATOM 1605 N N . GLN A 1 105 ? 18.356 37.324 15.766 1.00 10.47 552 GLN A N 1
ATOM 1606 C CA . GLN A 1 105 ? 18.393 37.064 17.175 1.00 12.25 552 GLN A CA 1
ATOM 1607 C C . GLN A 1 105 ? 18.472 38.363 17.875 1.00 10.71 552 GLN A C 1
ATOM 1608 O O . GLN A 1 105 ? 19.534 38.949 17.968 1.00 9.12 552 GLN A O 1
ATOM 1622 N N . LEU A 1 106 ? 17.324 38.991 18.303 1.00 12.36 553 LEU A N 1
ATOM 1623 C CA . LEU A 1 106 ? 17.300 40.295 18.956 1.00 11.00 553 LEU A CA 1
ATOM 1624 C C . LEU A 1 106 ? 18.104 40.402 20.255 1.00 13.84 553 LEU A C 1
ATOM 1625 O O . LEU A 1 106 ? 18.515 41.473 20.620 1.00 14.32 553 LEU A O 1
ATOM 1641 N N . SER A 1 107 ? 18.321 39.308 20.978 1.00 12.59 554 SER A N 1
ATOM 1642 C CA . SER A 1 107 ? 19.222 39.403 22.113 1.00 11.77 554 SER A CA 1
ATOM 1643 C C . SER A 1 107 ? 20.671 39.807 21.790 1.00 12.41 554 SER A C 1
ATOM 1644 O O . SER A 1 107 ? 21.391 40.072 22.718 1.00 11.97 554 SER A O 1
ATOM 1652 N N . ASN A 1 108 ? 21.201 39.764 20.534 1.00 10.98 555 ASN A N 1
ATOM 1653 C CA . ASN A 1 108 ? 22.535 40.210 20.224 1.00 10.55 555 ASN A CA 1
ATOM 1654 C C . ASN A 1 108 ? 22.731 41.643 20.717 1.00 12.49 555 ASN A C 1
ATOM 1655 O O . ASN A 1 108 ? 23.772 41.936 21.242 1.00 12.45 555 ASN A O 1
ATOM 1666 N N . ILE A 1 109 ? 21.763 42.533 20.515 1.00 14.03 556 ILE A N 1
ATOM 1667 C CA . ILE A 1 109 ? 21.880 43.859 21.046 1.00 16.32 556 ILE A CA 1
ATOM 1668 C C . ILE A 1 109 ? 22.094 43.940 22.540 1.00 15.19 556 ILE A C 1
ATOM 1669 O O . ILE A 1 109 ? 22.721 44.867 22.996 1.00 15.83 556 ILE A O 1
ATOM 1685 N N . LEU A 1 110 ? 21.548 43.004 23.389 1.00 14.15 557 LEU A N 1
ATOM 1686 C CA . LEU A 1 110 ? 21.750 43.011 24.807 1.00 14.48 557 LEU A CA 1
ATOM 1687 C C . LEU A 1 110 ? 23.175 42.789 25.193 1.00 17.99 557 LEU A C 1
ATOM 1688 O O . LEU A 1 110 ? 23.530 43.025 26.337 1.00 17.74 557 LEU A O 1
ATOM 1704 N N . SER A 1 111 ? 24.121 42.236 24.329 1.00 18.25 558 SER A N 1
ATOM 1705 C CA . SER A 1 111 ? 25.539 42.042 24.592 1.00 19.00 558 SER A CA 1
ATOM 1706 C C . SER A 1 111 ? 26.349 43.264 24.206 1.00 16.03 558 SER A C 1
ATOM 1707 O O . SER A 1 111 ? 27.542 43.320 24.516 1.00 15.60 558 SER A O 1
ATOM 1715 N N . SER A 1 112 ? 25.706 44.234 23.565 1.00 14.54 559 SER A N 1
ATOM 1716 C CA . SER A 1 112 ? 26.360 45.482 23.190 1.00 14.15 559 SER A CA 1
ATOM 1717 C C . SER A 1 112 ? 26.618 46.367 24.400 1.00 15.58 559 SER A C 1
ATOM 1718 O O . SER A 1 112 ? 25.897 46.327 25.402 1.00 14.65 559 SER A O 1
ATOM 1726 N N . GLU A 1 113 ? 27.643 47.219 24.262 1.00 15.30 560 GLU A N 1
ATOM 1727 C CA . GLU A 1 113 ? 27.960 48.205 25.278 1.00 17.98 560 GLU A CA 1
ATOM 1728 C C . GLU A 1 113 ? 26.772 49.127 25.492 1.00 14.41 560 GLU A C 1
ATOM 1729 O O . GLU A 1 113 ? 26.141 49.583 24.534 1.00 14.60 560 GLU A O 1
ATOM 1741 N N . LYS A 1 114 ? 26.320 49.408 26.753 1.00 14.31 561 LYS A N 1
ATOM 1742 C CA . LYS A 1 114 ? 25.156 50.144 27.081 1.00 14.88 561 LYS A CA 1
ATOM 1743 C C . LYS A 1 114 ? 25.709 51.344 27.722 1.00 17.19 561 LYS A C 1
ATOM 1744 O O . LYS A 1 114 ? 26.275 51.275 28.802 1.00 18.06 561 LYS A O 1
ATOM 1763 N N . THR A 1 115 ? 25.559 52.600 27.169 1.00 15.76 562 THR A N 1
ATOM 1764 C CA . THR A 1 115 ? 26.097 53.883 27.637 1.00 15.11 562 THR A CA 1
ATOM 1765 C C . THR A 1 115 ? 25.015 54.964 27.660 1.00 12.55 562 THR A C 1
ATOM 1766 O O . THR A 1 115 ? 23.961 54.843 27.040 1.00 12.16 562 THR A O 1
ATOM 1777 N N A ARG A 1 116 ? 25.279 56.018 28.416 0.50 12.98 563 ARG A N 1
ATOM 1778 N N B ARG A 1 116 ? 25.297 56.027 28.399 0.50 13.89 563 ARG A N 1
ATOM 1779 C CA A ARG A 1 116 ? 24.293 57.074 28.596 0.50 13.57 563 ARG A CA 1
ATOM 1780 C CA B ARG A 1 116 ? 24.330 57.100 28.601 0.50 15.54 563 ARG A CA 1
ATOM 1781 C C A ARG A 1 116 ? 24.276 58.006 27.394 0.50 13.48 563 ARG A C 1
ATOM 1782 C C B ARG A 1 116 ? 24.286 58.003 27.375 0.50 14.64 563 ARG A C 1
ATOM 1783 O O A ARG A 1 116 ? 25.307 58.587 27.025 0.50 13.16 563 ARG A O 1
ATOM 1784 O O B ARG A 1 116 ? 25.317 58.553 26.961 0.50 13.83 563 ARG A O 1
ATOM 1825 N N . PHE A 1 117 ? 23.087 58.164 26.813 1.00 12.82 564 PHE A N 1
ATOM 1826 C CA . PHE A 1 117 ? 22.845 58.975 25.628 1.00 15.66 564 PHE A CA 1
ATOM 1827 C C . PHE A 1 117 ? 21.670 59.911 25.870 1.00 13.89 564 PHE A C 1
ATOM 1828 O O . PHE A 1 117 ? 20.800 59.627 26.681 1.00 12.58 564 PHE A O 1
ATOM 1845 N N . LEU A 1 118 ? 21.598 60.993 25.086 1.00 12.57 565 LEU A N 1
ATOM 1846 C CA . LEU A 1 118 ? 20.325 61.685 24.925 1.00 13.30 565 LEU A CA 1
ATOM 1847 C C . LEU A 1 118 ? 19.402 60.802 24.095 1.00 12.35 565 LEU A C 1
ATOM 1848 O O . LEU A 1 118 ? 19.733 60.431 22.967 1.00 13.47 565 LEU A O 1
ATOM 1864 N N . GLY A 1 119 ? 18.272 60.417 24.667 1.00 12.08 566 GLY A N 1
ATOM 1865 C CA . GLY A 1 119 ? 17.324 59.592 23.954 1.00 15.03 566 GLY A CA 1
ATOM 1866 C C . GLY A 1 119 ? 16.511 60.343 22.909 1.00 15.68 566 GLY A C 1
ATOM 1867 O O . GLY A 1 119 ? 16.433 61.566 22.891 1.00 12.65 566 GLY A O 1
ATOM 1871 N N . SER A 1 120 ? 15.908 59.555 22.020 1.00 15.38 567 SER A N 1
ATOM 1872 C CA . SER A 1 120 ? 15.173 60.081 20.883 1.00 17.81 567 SER A CA 1
ATOM 1873 C C . SER A 1 120 ? 13.992 60.937 21.309 1.00 18.66 567 SER A C 1
ATOM 1874 O O . SER A 1 120 ? 13.463 61.690 20.481 1.00 20.85 567 SER A O 1
ATOM 1882 N N . ASN A 1 121 ? 13.610 60.855 22.576 1.00 17.84 568 ASN A N 1
ATOM 1883 C CA . ASN A 1 121 ? 12.491 61.645 23.074 1.00 18.02 568 ASN A CA 1
ATOM 1884 C C . ASN A 1 121 ? 12.914 62.897 23.857 1.00 18.28 568 ASN A C 1
ATOM 1885 O O . ASN A 1 121 ? 12.078 63.547 24.464 1.00 17.56 568 ASN A O 1
ATOM 1896 N N . GLY A 1 122 ? 14.208 63.212 23.842 1.00 18.47 569 GLY A N 1
ATOM 1897 C CA . GLY A 1 122 ? 14.740 64.367 24.539 1.00 17.45 569 GLY A CA 1
ATOM 1898 C C . GLY A 1 122 ? 15.092 64.134 25.988 1.00 16.79 569 GLY A C 1
ATOM 1899 O O . GLY A 1 122 ? 15.389 65.100 26.711 1.00 15.46 569 GLY A O 1
ATOM 1903 N N . GLU A 1 123 ? 15.047 62.891 26.443 1.00 15.05 570 GLU A N 1
ATOM 1904 C CA . GLU A 1 123 ? 15.394 62.563 27.815 1.00 14.93 570 GLU A CA 1
ATOM 1905 C C . GLU A 1 123 ? 16.558 61.592 27.829 1.00 13.37 570 GLU A C 1
ATOM 1906 O O . GLU A 1 123 ? 16.790 60.868 26.862 1.00 15.42 570 GLU A O 1
ATOM 1918 N N . GLN A 1 124 ? 17.300 61.616 28.926 1.00 11.54 571 GLN A N 1
ATOM 1919 C CA . GLN A 1 124 ? 18.446 60.741 29.064 1.00 13.75 571 GLN A CA 1
ATOM 1920 C C . GLN A 1 124 ? 17.992 59.293 29.031 1.00 11.94 571 GLN A C 1
ATOM 1921 O O . GLN A 1 124 ? 16.888 58.952 29.458 1.00 13.62 571 GLN A O 1
ATOM 1935 N N . CYS A 1 125 ? 18.883 58.437 28.560 1.00 12.46 572 CYS A N 1
ATOM 1936 C CA . CYS A 1 125 ? 18.607 57.008 28.489 1.00 11.49 572 CYS A CA 1
ATOM 1937 C C . CYS A 1 125 ? 19.933 56.268 28.492 1.00 13.33 572 CYS A C 1
ATOM 1938 O O . CYS A 1 125 ? 20.996 56.868 28.313 1.00 15.53 572 CYS A O 1
ATOM 1946 N N . TRP A 1 126 ? 19.849 54.951 28.730 1.00 15.27 573 TRP A N 1
ATOM 1947 C CA A TRP A 1 126 ? 20.916 54.013 28.408 0.50 14.22 573 TRP A CA 1
ATOM 1948 C CA B TRP A 1 126 ? 20.918 54.013 28.410 0.50 16.82 573 TRP A CA 1
ATOM 1949 C C . TRP A 1 126 ? 20.637 53.422 27.040 1.00 15.65 573 TRP A C 1
ATOM 1950 O O . TRP A 1 126 ? 19.531 52.943 26.785 1.00 20.09 573 TRP A O 1
ATOM 1989 N N . ARG A 1 127 ? 21.636 53.417 26.191 1.00 10.91 574 ARG A N 1
ATOM 1990 C CA . ARG A 1 127 ? 21.442 53.059 24.801 1.00 10.56 574 ARG A CA 1
ATOM 1991 C C . ARG A 1 127 ? 22.413 51.967 24.411 1.00 13.92 574 ARG A C 1
ATOM 1992 O O . ARG A 1 127 ? 23.569 51.964 24.852 1.00 13.68 574 ARG A O 1
ATOM 2013 N N . GLN A 1 128 ? 21.904 51.046 23.589 1.00 13.30 575 GLN A N 1
ATOM 2014 C CA . GLN A 1 128 ? 22.655 49.999 22.929 1.00 11.13 575 GLN A CA 1
ATOM 2015 C C . GLN A 1 128 ? 22.270 50.008 21.464 1.00 11.78 575 GLN A C 1
ATOM 2016 O O . GLN A 1 128 ? 21.144 50.361 21.097 1.00 14.98 575 GLN A O 1
ATOM 2030 N N . THR A 1 129 ? 23.207 49.600 20.627 1.00 10.78 576 THR A N 1
ATOM 2031 C CA . THR A 1 129 ? 22.925 49.437 19.218 1.00 10.73 576 THR A CA 1
ATOM 2032 C C . THR A 1 129 ? 23.691 48.226 18.708 1.00 12.99 576 THR A C 1
ATOM 2033 O O . THR A 1 129 ? 24.694 47.808 19.305 1.00 11.56 576 THR A O 1
ATOM 2044 N N . TYR A 1 130 ? 23.225 47.684 17.583 1.00 14.54 577 TYR A N 1
ATOM 2045 C CA . TYR A 1 130 ? 23.855 46.510 16.985 1.00 14.20 577 TYR A CA 1
ATOM 2046 C C . TYR A 1 130 ? 23.520 46.430 15.506 1.00 12.87 577 TYR A C 1
ATOM 2047 O O . TYR A 1 130 ? 22.350 46.521 15.138 1.00 14.18 577 TYR A O 1
ATOM 2065 N N . SER A 1 131 ? 24.534 46.218 14.671 1.00 11.62 578 SER A N 1
ATOM 2066 C CA . SER A 1 131 ? 24.360 46.079 13.227 1.00 12.76 578 SER A CA 1
ATOM 2067 C C . SER A 1 131 ? 25.054 44.825 12.729 1.00 13.03 578 SER A C 1
ATOM 2068 O O . SER A 1 131 ? 26.198 44.566 13.078 1.00 11.87 578 SER A O 1
ATOM 2076 N N . GLU A 1 132 ? 24.500 44.021 11.774 1.00 13.44 579 GLU A N 1
ATOM 2077 C CA . GLU A 1 132 ? 25.073 42.851 11.177 1.00 11.85 579 GLU A CA 1
ATOM 2078 C C . GLU A 1 132 ? 24.263 42.569 9.922 1.00 15.14 579 GLU A C 1
ATOM 2079 O O . GLU A 1 132 ? 23.256 43.235 9.615 1.00 13.11 579 GLU A O 1
ATOM 2091 N N . SER A 1 133 ? 24.769 41.597 9.177 1.00 18.07 580 SER A N 1
ATOM 2092 C CA . SER A 1 133 ? 24.093 41.065 8.047 1.00 18.10 580 SER A CA 1
ATOM 2093 C C . SER A 1 133 ? 23.756 39.610 8.391 1.00 16.81 580 SER A C 1
ATOM 2094 O O . SER A 1 133 ? 24.564 38.932 8.989 1.00 17.74 580 SER A O 1
ATOM 2102 N N . VAL A 1 134 ? 22.558 39.168 8.022 1.00 14.03 581 VAL A N 1
ATOM 2103 C CA . VAL A 1 134 ? 22.120 37.807 8.249 1.00 13.56 581 VAL A CA 1
ATOM 2104 C C . VAL A 1 134 ? 21.574 37.299 6.945 1.00 13.02 581 VAL A C 1
ATOM 2105 O O . VAL A 1 134 ? 21.156 38.045 6.089 1.00 15.81 581 VAL A O 1
ATOM 2118 N N . PRO A 1 135 ? 21.618 35.897 6.696 1.00 13.07 582 PRO A N 1
ATOM 2119 C CA . PRO A 1 135 ? 21.100 35.294 5.464 1.00 12.21 582 PRO A CA 1
ATOM 2120 C C . PRO A 1 135 ? 19.582 35.172 5.468 1.00 13.72 582 PRO A C 1
ATOM 2121 O O . PRO A 1 135 ? 18.940 34.974 6.500 1.00 15.32 582 PRO A O 1
ATOM 2132 N N . VAL A 1 136 ? 18.889 35.267 4.293 1.00 12.78 583 VAL A N 1
ATOM 2133 C CA . VAL A 1 136 ? 17.487 35.123 4.116 1.00 15.84 583 VAL A CA 1
ATOM 2134 C C . VAL A 1 136 ? 17.490 33.752 3.527 1.00 16.92 583 VAL A C 1
ATOM 2135 O O . VAL A 1 136 ? 18.076 33.521 2.491 1.00 18.43 583 VAL A O 1
ATOM 2148 N N . ILE A 1 137 ? 16.888 32.714 4.180 1.00 16.16 584 ILE A N 1
ATOM 2149 C CA . ILE A 1 137 ? 16.858 31.293 3.843 1.00 17.81 584 ILE A CA 1
ATOM 2150 C C . ILE A 1 137 ? 15.567 31.001 3.113 1.00 17.67 584 ILE A C 1
ATOM 2151 O O . ILE A 1 137 ? 14.493 31.394 3.572 1.00 16.45 584 ILE A O 1
ATOM 2167 N N . ALA A 1 138 ? 15.668 30.323 1.977 1.00 20.96 585 ALA A N 1
ATOM 2168 C CA . ALA A 1 138 ? 14.486 29.910 1.247 1.00 23.92 585 ALA A CA 1
ATOM 2169 C C . ALA A 1 138 ? 13.613 29.012 2.125 1.00 27.86 585 ALA A C 1
ATOM 2170 O O . ALA A 1 138 ? 12.391 29.114 2.092 1.00 33.83 585 ALA A O 1
ATOM 2177 N N . ASN A 1 143 ? 15.419 26.510 2.862 1.00 47.16 587 ASN A N 1
ATOM 2178 C CA . ASN A 1 143 ? 16.420 25.680 2.207 1.00 43.21 587 ASN A CA 1
ATOM 2179 C C . ASN A 1 143 ? 17.732 26.443 1.917 1.00 37.69 587 ASN A C 1
ATOM 2180 O O . ASN A 1 143 ? 18.600 26.520 2.778 1.00 36.10 587 ASN A O 1
ATOM 2191 N N . ASN A 1 144 ? 17.885 27.018 0.727 1.00 33.05 588 ASN A N 1
ATOM 2192 C CA A ASN A 1 144 ? 19.141 27.648 0.359 0.50 30.87 588 ASN A CA 1
ATOM 2193 C CA B ASN A 1 144 ? 19.152 27.638 0.378 0.50 31.36 588 ASN A CA 1
ATOM 2194 C C . ASN A 1 144 ? 19.186 29.115 0.792 1.00 28.59 588 ASN A C 1
ATOM 2195 O O . ASN A 1 144 ? 18.195 29.704 1.224 1.00 27.58 588 ASN A O 1
ATOM 2214 N N . ARG A 1 145 ? 20.372 29.700 0.671 1.00 28.27 589 ARG A N 1
ATOM 2215 C CA . ARG A 1 145 ? 20.601 31.101 0.982 1.00 27.67 589 ARG A CA 1
ATOM 2216 C C . ARG A 1 145 ? 20.330 31.918 -0.268 1.00 25.27 589 ARG A C 1
ATOM 2217 O O . ARG A 1 145 ? 21.091 31.852 -1.241 1.00 26.22 589 ARG A O 1
ATOM 2238 N N . ILE A 1 146 ? 19.176 32.643 -0.422 1.00 22.71 590 ILE A N 1
ATOM 2239 C CA . ILE A 1 146 ? 18.828 33.421 -1.562 1.00 21.59 590 ILE A CA 1
ATOM 2240 C C . ILE A 1 146 ? 19.194 34.914 -1.523 1.00 19.11 590 ILE A C 1
ATOM 2241 O O . ILE A 1 146 ? 19.182 35.508 -2.556 1.00 19.87 590 ILE A O 1
ATOM 2257 N N . ALA A 1 147 ? 19.531 35.489 -0.369 1.00 18.54 591 ALA A N 1
ATOM 2258 C CA . ALA A 1 147 ? 19.874 36.885 -0.246 1.00 17.89 591 ALA A CA 1
ATOM 2259 C C . ALA A 1 147 ? 20.473 37.066 1.128 1.00 17.90 591 ALA A C 1
ATOM 2260 O O . ALA A 1 147 ? 20.407 36.193 1.989 1.00 16.10 591 ALA A O 1
ATOM 2267 N N . ASP A 1 148 ? 21.062 38.260 1.479 1.00 17.08 592 ASP A N 1
ATOM 2268 C CA . ASP A 1 148 ? 21.626 38.681 2.731 1.00 17.78 592 ASP A CA 1
ATOM 2269 C C . ASP A 1 148 ? 20.897 39.958 3.101 1.00 18.19 592 ASP A C 1
ATOM 2270 O O . ASP A 1 148 ? 20.649 40.781 2.243 1.00 17.16 592 ASP A O 1
ATOM 2279 N N . LEU A 1 149 ? 20.567 40.228 4.388 1.00 15.90 593 LEU A N 1
ATOM 2280 C CA . LEU A 1 149 ? 19.825 41.343 4.813 1.00 15.15 593 LEU A CA 1
ATOM 2281 C C . LEU A 1 149 ? 20.720 42.066 5.771 1.00 15.41 593 LEU A C 1
ATOM 2282 O O . LEU A 1 149 ? 21.206 41.480 6.708 1.00 14.44 593 LEU A O 1
ATOM 2298 N N . SER A 1 150 ? 20.980 43.337 5.516 1.00 14.92 594 SER A N 1
ATOM 2299 C CA . SER A 1 150 ? 21.763 44.105 6.429 1.00 13.79 594 SER A CA 1
ATOM 2300 C C . SER A 1 150 ? 20.840 44.869 7.238 1.00 14.76 594 SER A C 1
ATOM 2301 O O . SER A 1 150 ? 19.945 45.484 6.685 1.00 16.06 594 SER A O 1
ATOM 2309 N N . TYR A 1 151 ? 20.983 45.013 8.613 1.00 9.87 595 TYR A N 1
ATOM 2310 C CA . TYR A 1 151 ? 20.067 45.739 9.471 1.00 13.15 595 TYR A CA 1
ATOM 2311 C C . TYR A 1 151 ? 20.765 46.300 10.691 1.00 13.41 595 TYR A C 1
ATOM 2312 O O . TYR A 1 151 ? 21.846 45.899 11.056 1.00 11.03 595 TYR A O 1
ATOM 2330 N N . THR A 1 152 ? 20.136 47.277 11.307 1.00 12.49 596 THR A N 1
ATOM 2331 C CA . THR A 1 152 ? 20.657 47.834 12.528 1.00 13.03 596 THR A CA 1
ATOM 2332 C C . THR A 1 152 ? 19.548 47.878 13.499 1.00 12.85 596 THR A C 1
ATOM 2333 O O . THR A 1 152 ? 18.449 48.275 13.147 1.00 14.94 596 THR A O 1
ATOM 2344 N N . VAL A 1 153 ? 19.686 47.520 14.836 1.00 12.59 597 VAL A N 1
ATOM 2345 C CA . VAL A 1 153 ? 18.716 47.666 15.904 1.00 14.59 597 VAL A CA 1
ATOM 2346 C C . VAL A 1 153 ? 19.292 48.577 16.971 1.00 14.12 597 VAL A C 1
ATOM 2347 O O . VAL A 1 153 ? 20.512 48.662 17.162 1.00 10.59 597 VAL A O 1
ATOM 2360 N N . THR A 1 154 ? 18.384 49.268 17.664 1.00 11.93 598 THR A N 1
ATOM 2361 C CA . THR A 1 154 ? 18.720 50.191 18.741 1.00 12.19 598 THR A CA 1
ATOM 2362 C C . THR A 1 154 ? 17.736 50.015 19.889 1.00 10.38 598 THR A C 1
ATOM 2363 O O . THR A 1 154 ? 16.546 49.815 19.670 1.00 11.69 598 THR A O 1
ATOM 2374 N N . LEU A 1 155 ? 18.247 50.101 21.112 1.00 9.97 599 LEU A N 1
ATOM 2375 C CA . LEU A 1 155 ? 17.452 49.942 22.314 1.00 12.39 599 LEU A CA 1
ATOM 2376 C C . LEU A 1 155 ? 17.774 51.087 23.254 1.00 10.56 599 LEU A C 1
ATOM 2377 O O . LEU A 1 155 ? 18.913 51.222 23.699 1.00 10.91 599 LEU A O 1
ATOM 2393 N N . GLU A 1 156 ? 16.778 51.904 23.548 1.00 11.63 600 GLU A N 1
ATOM 2394 C CA . GLU A 1 156 ? 16.872 52.916 24.587 1.00 12.19 600 GLU A CA 1
ATOM 2395 C C . GLU A 1 156 ? 16.118 52.453 25.817 1.00 13.22 600 GLU A C 1
ATOM 2396 O O . GLU A 1 156 ? 14.925 52.127 25.739 1.00 14.17 600 GLU A O 1
ATOM 2408 N N . ASP A 1 157 ? 16.798 52.507 26.946 1.00 14.57 601 ASP A N 1
ATOM 2409 C CA . ASP A 1 157 ? 16.264 52.185 28.265 1.00 12.09 601 ASP A CA 1
ATOM 2410 C C . ASP A 1 157 ? 16.175 53.492 29.041 1.00 12.76 601 ASP A C 1
ATOM 2411 O O . ASP A 1 157 ? 17.200 54.054 29.439 1.00 12.82 601 ASP A O 1
ATOM 2420 N N . TYR A 1 158 ? 14.955 53.976 29.238 1.00 14.89 602 TYR A N 1
ATOM 2421 C CA . TYR A 1 158 ? 14.704 55.234 29.929 1.00 12.53 602 TYR A CA 1
ATOM 2422 C C . TYR A 1 158 ? 14.561 55.051 31.428 1.00 13.95 602 TYR A C 1
ATOM 2423 O O . TYR A 1 158 ? 14.276 56.029 32.141 1.00 14.80 602 TYR A O 1
ATOM 2441 N N . GLY A 1 159 ? 14.714 53.827 31.910 1.00 14.75 603 GLY A N 1
ATOM 2442 C CA . GLY A 1 159 ? 14.610 53.558 33.343 1.00 14.47 603 GLY A CA 1
ATOM 2443 C C . GLY A 1 159 ? 13.180 53.265 33.752 1.00 14.22 603 GLY A C 1
ATOM 2444 O O . GLY A 1 159 ? 12.273 53.091 32.935 1.00 15.08 603 GLY A O 1
ATOM 2448 N N . LEU A 1 160 ? 12.990 53.241 35.061 1.00 13.38 604 LEU A N 1
ATOM 2449 C CA . LEU A 1 160 ? 11.676 53.005 35.644 1.00 15.24 604 LEU A CA 1
ATOM 2450 C C . LEU A 1 160 ? 10.625 53.950 35.085 1.00 16.62 604 LEU A C 1
ATOM 2451 O O . LEU A 1 160 ? 10.858 55.157 34.967 1.00 19.51 604 LEU A O 1
ATOM 2467 N N . VAL A 1 161 ? 9.467 53.383 34.736 1.00 18.77 605 VAL A N 1
ATOM 2468 C CA . VAL A 1 161 ? 8.326 54.173 34.302 1.00 20.87 605 VAL A CA 1
ATOM 2469 C C . VAL A 1 161 ? 8.121 55.346 35.240 1.00 24.68 605 VAL A C 1
ATOM 2470 O O . VAL A 1 161 ? 8.189 55.202 36.465 1.00 22.40 605 VAL A O 1
ATOM 2483 N N . LYS A 1 162 ? 7.836 56.513 34.654 1.00 29.62 606 LYS A N 1
ATOM 2484 C CA . LYS A 1 162 ? 7.601 57.727 35.427 1.00 30.87 606 LYS A CA 1
ATOM 2485 C C . LYS A 1 162 ? 6.302 57.647 36.225 1.00 31.50 606 LYS A C 1
ATOM 2486 O O . LYS A 1 162 ? 5.307 57.056 35.795 1.00 31.91 606 LYS A O 1
ATOM 2505 N N . MET A 1 163 ? 6.325 58.246 37.404 1.00 34.62 607 MET A N 1
ATOM 2506 C CA . MET A 1 163 ? 5.138 58.369 38.242 1.00 38.77 607 MET A CA 1
ATOM 2507 C C . MET A 1 163 ? 4.108 59.331 37.652 1.00 37.07 607 MET A C 1
ATOM 2508 O O . MET A 1 163 ? 4.433 60.144 36.776 1.00 37.78 607 MET A O 1
ATOM 2522 N N . PRO B 1 2 ? -9.861 23.907 -0.965 1.00 59.24 449 PRO B N 1
ATOM 2523 C CA . PRO B 1 2 ? -9.749 23.326 0.366 1.00 33.46 449 PRO B CA 1
ATOM 2524 C C . PRO B 1 2 ? -8.324 23.436 0.878 1.00 30.47 449 PRO B C 1
ATOM 2525 O O . PRO B 1 2 ? -7.484 22.605 0.570 1.00 30.72 449 PRO B O 1
ATOM 2533 N N . THR B 1 3 ? -8.062 24.497 1.616 1.00 23.21 450 THR B N 1
ATOM 2534 C CA . THR B 1 3 ? -6.771 24.698 2.227 1.00 21.83 450 THR B CA 1
ATOM 2535 C C . THR B 1 3 ? -6.705 24.616 3.773 1.00 19.77 450 THR B C 1
ATOM 2536 O O . THR B 1 3 ? -5.653 24.862 4.312 1.00 21.59 450 THR B O 1
ATOM 2547 N N . SER B 1 4 ? -7.766 24.210 4.479 1.00 17.34 451 SER B N 1
ATOM 2548 C CA . SER B 1 4 ? -7.736 24.140 5.915 1.00 15.76 451 SER B CA 1
ATOM 2549 C C . SER B 1 4 ? -6.894 22.986 6.296 1.00 14.41 451 SER B C 1
ATOM 2550 O O . SER B 1 4 ? -6.875 21.995 5.606 1.00 15.78 451 SER B O 1
ATOM 2558 N N . HIS B 1 5 ? -6.120 23.030 7.442 1.00 10.32 452 HIS B N 1
ATOM 2559 C CA . HIS B 1 5 ? -5.298 21.998 8.048 1.00 13.87 452 HIS B CA 1
ATOM 2560 C C . HIS B 1 5 ? -5.985 21.541 9.328 1.00 14.06 452 HIS B C 1
ATOM 2561 O O . HIS B 1 5 ? -6.776 22.275 9.929 1.00 14.48 452 HIS B O 1
ATOM 2575 N N . HIS B 1 6 ? -5.744 20.305 9.807 1.00 11.56 453 HIS B N 1
ATOM 2576 C CA . HIS B 1 6 ? -6.308 19.807 10.977 1.00 13.98 453 HIS B CA 1
ATOM 2577 C C . HIS B 1 6 ? -5.151 19.948 11.896 1.00 13.51 453 HIS B C 1
ATOM 2578 O O . HIS B 1 6 ? -4.036 19.508 11.624 1.00 13.81 453 HIS B O 1
ATOM 2593 N N . PHE B 1 7 ? -5.311 20.610 13.061 1.00 13.76 454 PHE B N 1
ATOM 2594 C CA . PHE B 1 7 ? -4.297 20.822 14.008 1.00 14.60 454 PHE B CA 1
ATOM 2595 C C . PHE B 1 7 ? -4.756 20.310 15.315 1.00 11.64 454 PHE B C 1
ATOM 2596 O O . PHE B 1 7 ? -5.946 20.179 15.574 1.00 9.84 454 PHE B O 1
ATOM 2613 N N . CYS B 1 8 ? -3.846 20.045 16.326 1.00 12.88 455 CYS B N 1
ATOM 2614 C CA . CYS B 1 8 ? -4.136 19.829 17.731 1.00 14.29 455 CYS B CA 1
ATOM 2615 C C . CYS B 1 8 ? -3.162 20.697 18.500 1.00 16.54 455 CYS B C 1
ATOM 2616 O O . CYS B 1 8 ? -1.952 20.637 18.258 1.00 18.01 455 CYS B O 1
ATOM 2624 N N . PHE B 1 9 ? -3.569 21.570 19.461 1.00 14.52 456 PHE B N 1
ATOM 2625 C CA . PHE B 1 9 ? -2.751 22.400 20.237 1.00 13.05 456 PHE B CA 1
ATOM 2626 C C . PHE B 1 9 ? -3.032 22.023 21.667 1.00 11.71 456 PHE B C 1
ATOM 2627 O O . PHE B 1 9 ? -4.141 21.672 22.020 1.00 12.72 456 PHE B O 1
ATOM 2644 N N . SER B 1 10 ? -2.024 22.099 22.499 1.00 10.03 457 SER B N 1
ATOM 2645 C CA . SER B 1 10 ? -2.234 21.797 23.884 1.00 12.54 457 SER B CA 1
ATOM 2646 C C . SER B 1 10 ? -1.492 22.786 24.735 1.00 11.50 457 SER B C 1
ATOM 2647 O O . SER B 1 10 ? -0.484 23.284 24.323 1.00 11.93 457 SER B O 1
ATOM 2655 N N . ILE B 1 11 ? -2.011 23.065 25.915 1.00 12.95 458 ILE B N 1
ATOM 2656 C CA . ILE B 1 11 ? -1.390 23.983 26.824 1.00 14.89 458 ILE B CA 1
ATOM 2657 C C . ILE B 1 11 ? -1.342 23.327 28.192 1.00 13.90 458 ILE B C 1
ATOM 2658 O O . ILE B 1 11 ? -2.326 22.773 28.620 1.00 15.12 458 ILE B O 1
ATOM 2674 N N . ASP B 1 12 ? -0.187 23.327 28.838 1.00 10.14 459 ASP B N 1
ATOM 2675 C CA . ASP B 1 12 ? -0.130 22.773 30.153 1.00 15.68 459 ASP B CA 1
ATOM 2676 C C . ASP B 1 12 ? 0.326 23.870 31.061 1.00 15.11 459 ASP B C 1
ATOM 2677 O O . ASP B 1 12 ? 1.416 24.330 30.917 1.00 13.87 459 ASP B O 1
ATOM 2686 N N . LEU B 1 13 ? -0.483 24.268 32.024 1.00 15.73 460 LEU B N 1
ATOM 2687 C CA . LEU B 1 13 ? -0.058 25.309 32.914 1.00 15.99 460 LEU B CA 1
ATOM 2688 C C . LEU B 1 13 ? 0.696 24.707 34.082 1.00 17.54 460 LEU B C 1
ATOM 2689 O O . LEU B 1 13 ? 0.079 24.452 35.077 1.00 19.49 460 LEU B O 1
ATOM 2705 N N A ARG B 1 14 ? 1.827 24.346 33.981 0.25 16.06 461 ARG B N 1
ATOM 2706 N N B ARG B 1 14 ? 1.821 24.349 33.985 0.25 15.74 461 ARG B N 1
ATOM 2707 N N C ARG B 1 14 ? 1.820 24.343 33.976 0.50 14.94 461 ARG B N 1
ATOM 2708 C CA A ARG B 1 14 ? 2.517 23.453 34.914 0.25 15.71 461 ARG B CA 1
ATOM 2709 C CA B ARG B 1 14 ? 2.494 23.458 34.922 0.25 15.17 461 ARG B CA 1
ATOM 2710 C CA C ARG B 1 14 ? 2.478 23.457 34.919 0.50 15.23 461 ARG B CA 1
ATOM 2711 C C A ARG B 1 14 ? 2.579 23.872 36.381 0.25 14.96 461 ARG B C 1
ATOM 2712 C C B ARG B 1 14 ? 2.586 23.871 36.385 0.25 14.70 461 ARG B C 1
ATOM 2713 C C C ARG B 1 14 ? 2.614 23.857 36.382 0.50 14.29 461 ARG B C 1
ATOM 2714 O O A ARG B 1 14 ? 2.243 23.106 37.254 0.25 15.32 461 ARG B O 1
ATOM 2715 O O B ARG B 1 14 ? 2.243 23.110 37.260 0.25 15.10 461 ARG B O 1
ATOM 2716 O O C ARG B 1 14 ? 2.244 23.107 37.255 0.50 14.57 461 ARG B O 1
ATOM 2774 N N . SER B 1 15 ? 3.048 25.077 36.663 1.00 14.46 462 SER B N 1
ATOM 2775 C CA . SER B 1 15 ? 3.164 25.474 38.041 1.00 14.78 462 SER B CA 1
ATOM 2776 C C . SER B 1 15 ? 3.113 26.940 38.182 1.00 17.05 462 SER B C 1
ATOM 2777 O O . SER B 1 15 ? 3.226 27.648 37.204 1.00 15.26 462 SER B O 1
ATOM 2785 N N . ILE B 1 16 ? 3.069 27.496 39.431 1.00 16.30 463 ILE B N 1
ATOM 2786 C CA . ILE B 1 16 ? 3.013 28.895 39.757 1.00 16.88 463 ILE B CA 1
ATOM 2787 C C . ILE B 1 16 ? 3.989 29.086 40.914 1.00 18.60 463 ILE B C 1
ATOM 2788 O O . ILE B 1 16 ? 4.099 28.216 41.754 1.00 18.80 463 ILE B O 1
ATOM 2804 N N A HIS B 1 17 ? 4.823 29.963 40.845 0.50 18.91 464 HIS B N 1
ATOM 2805 N N B HIS B 1 17 ? 4.808 29.990 40.872 0.50 19.23 464 HIS B N 1
ATOM 2806 C CA A HIS B 1 17 ? 5.744 30.295 41.901 0.50 21.31 464 HIS B CA 1
ATOM 2807 C CA B HIS B 1 17 ? 5.776 30.299 41.903 0.50 21.33 464 HIS B CA 1
ATOM 2808 C C A HIS B 1 17 ? 5.416 31.724 42.371 0.50 22.25 464 HIS B C 1
ATOM 2809 C C B HIS B 1 17 ? 5.391 31.721 42.352 0.50 22.74 464 HIS B C 1
ATOM 2810 O O A HIS B 1 17 ? 5.556 32.643 41.601 0.50 18.28 464 HIS B O 1
ATOM 2811 O O B HIS B 1 17 ? 5.551 32.647 41.596 0.50 19.53 464 HIS B O 1
ATOM 2838 N N . ALA B 1 18 ? 4.634 31.799 43.457 1.00 25.22 465 ALA B N 1
ATOM 2839 C CA . ALA B 1 18 ? 4.159 33.068 44.022 1.00 28.92 465 ALA B CA 1
ATOM 2840 C C . ALA B 1 18 ? 5.270 33.912 44.519 1.00 31.40 465 ALA B C 1
ATOM 2841 O O . ALA B 1 18 ? 6.225 33.419 45.075 1.00 32.58 465 ALA B O 1
ATOM 2848 N N . LEU B 1 19 ? 5.134 35.207 44.350 1.00 36.38 466 LEU B N 1
ATOM 2849 C CA . LEU B 1 19 ? 6.212 36.048 44.695 1.00 40.43 466 LEU B CA 1
ATOM 2850 C C . LEU B 1 19 ? 5.926 37.125 45.652 1.00 48.16 466 LEU B C 1
ATOM 2851 O O . LEU B 1 19 ? 6.509 37.106 46.710 1.00 51.16 466 LEU B O 1
ATOM 2867 N N . GLU B 1 20 ? 5.045 38.060 45.414 1.00 51.81 467 GLU B N 1
ATOM 2868 C CA . GLU B 1 20 ? 4.893 39.140 46.316 1.00 55.47 467 GLU B CA 1
ATOM 2869 C C . GLU B 1 20 ? 3.447 39.195 46.444 1.00 54.34 467 GLU B C 1
ATOM 2870 O O . GLU B 1 20 ? 2.826 40.067 45.859 1.00 55.56 467 GLU B O 1
ATOM 2882 N N . ILE B 1 21 ? 2.744 38.230 47.156 1.00 52.96 468 ILE B N 1
ATOM 2883 C CA . ILE B 1 21 ? 1.358 38.081 47.435 1.00 55.10 468 ILE B CA 1
ATOM 2884 C C . ILE B 1 21 ? 1.236 38.310 48.925 1.00 54.23 468 ILE B C 1
ATOM 2885 O O . ILE B 1 21 ? 1.964 37.713 49.697 1.00 55.63 468 ILE B O 1
ATOM 2901 N N . GLY B 1 22 ? 0.353 39.202 49.333 1.00 53.18 469 GLY B N 1
ATOM 2902 C CA . GLY B 1 22 ? 0.192 39.468 50.735 1.00 51.43 469 GLY B CA 1
ATOM 2903 C C . GLY B 1 22 ? -0.398 38.423 51.672 1.00 50.03 469 GLY B C 1
ATOM 2904 O O . GLY B 1 22 ? -0.418 38.691 52.865 1.00 51.35 469 GLY B O 1
ATOM 2908 N N . PHE B 1 23 ? -0.841 37.246 51.202 1.00 45.97 470 PHE B N 1
ATOM 2909 C CA . PHE B 1 23 ? -1.422 36.213 52.051 1.00 41.79 470 PHE B CA 1
ATOM 2910 C C . PHE B 1 23 ? -1.438 34.887 51.286 1.00 37.67 470 PHE B C 1
ATOM 2911 O O . PHE B 1 23 ? -1.284 34.884 50.082 1.00 37.06 470 PHE B O 1
ATOM 2928 N N . PRO B 1 24 ? -1.624 33.758 51.980 1.00 35.53 471 PRO B N 1
ATOM 2929 C CA . PRO B 1 24 ? -1.664 32.526 51.188 1.00 35.06 471 PRO B CA 1
ATOM 2930 C C . PRO B 1 24 ? -2.912 32.460 50.303 1.00 33.89 471 PRO B C 1
ATOM 2931 O O . PRO B 1 24 ? -3.987 32.754 50.776 1.00 35.53 471 PRO B O 1
ATOM 2942 N N . ILE B 1 25 ? -2.861 32.032 49.015 1.00 29.21 472 ILE B N 1
ATOM 2943 C CA . ILE B 1 25 ? -4.007 31.973 48.167 1.00 29.80 472 ILE B CA 1
ATOM 2944 C C . ILE B 1 25 ? -4.406 30.513 47.978 1.00 31.00 472 ILE B C 1
ATOM 2945 O O . ILE B 1 25 ? -3.608 29.627 48.171 1.00 31.10 472 ILE B O 1
ATOM 2961 N N . ASN B 1 26 ? -5.644 30.321 47.562 1.00 30.95 473 ASN B N 1
ATOM 2962 C CA . ASN B 1 26 ? -6.282 29.054 47.330 1.00 30.20 473 ASN B CA 1
ATOM 2963 C C . ASN B 1 26 ? -6.508 29.319 45.868 1.00 26.95 473 ASN B C 1
ATOM 2964 O O . ASN B 1 26 ? -7.507 29.887 45.494 1.00 26.54 473 ASN B O 1
ATOM 2975 N N . CYS B 1 27 ? -5.634 28.787 45.048 1.00 25.20 474 CYS B N 1
ATOM 2976 C CA . CYS B 1 27 ? -5.561 29.204 43.683 1.00 23.52 474 CYS B CA 1
ATOM 2977 C C . CYS B 1 27 ? -6.085 28.360 42.534 1.00 19.61 474 CYS B C 1
ATOM 2978 O O . CYS B 1 27 ? -5.985 27.164 42.562 1.00 19.45 474 CYS B O 1
ATOM 2986 N N . ILE B 1 28 ? -6.705 29.012 41.549 1.00 17.72 475 ILE B N 1
ATOM 2987 C CA . ILE B 1 28 ? -7.038 28.349 40.318 1.00 16.81 475 ILE B CA 1
ATOM 2988 C C . ILE B 1 28 ? -6.590 29.299 39.205 1.00 15.41 475 ILE B C 1
ATOM 2989 O O . ILE B 1 28 ? -6.536 30.497 39.388 1.00 16.13 475 ILE B O 1
ATOM 3005 N N . LEU B 1 29 ? -6.211 28.734 38.082 1.00 16.40 476 LEU B N 1
ATOM 3006 C CA . LEU B 1 29 ? -5.856 29.517 36.919 1.00 13.95 476 LEU B CA 1
ATOM 3007 C C . LEU B 1 29 ? -7.014 29.322 35.989 1.00 13.83 476 LEU B C 1
ATOM 3008 O O . LEU B 1 29 ? -7.542 28.218 35.889 1.00 15.43 476 LEU B O 1
ATOM 3024 N N . ARG B 1 30 ? -7.512 30.333 35.172 1.00 15.17 477 ARG B N 1
ATOM 3025 C CA . ARG B 1 30 ? -8.646 30.288 34.296 1.00 15.17 477 ARG B CA 1
ATOM 3026 C C . ARG B 1 30 ? -8.283 30.990 32.999 1.00 13.99 477 ARG B C 1
ATOM 3027 O O . ARG B 1 30 ? -7.644 31.995 33.031 1.00 14.23 477 ARG B O 1
ATOM 3048 N N . TYR B 1 31 ? -8.693 30.529 31.809 1.00 13.59 478 TYR B N 1
ATOM 3049 C CA . TYR B 1 31 ? -8.384 31.134 30.570 1.00 12.92 478 TYR B CA 1
ATOM 3050 C C . TYR B 1 31 ? -9.382 30.620 29.585 1.00 12.06 478 TYR B C 1
ATOM 3051 O O . TYR B 1 31 ? -9.959 29.564 29.733 1.00 13.41 478 TYR B O 1
ATOM 3069 N N . SER B 1 32 ? -9.622 31.375 28.476 1.00 9.45 479 SER B N 1
ATOM 3070 C CA . SER B 1 32 ? -10.392 31.132 27.262 1.00 11.48 479 SER B CA 1
ATOM 3071 C C . SER B 1 32 ? -9.544 31.462 26.043 1.00 12.52 479 SER B C 1
ATOM 3072 O O . SER B 1 32 ? -8.741 32.400 26.075 1.00 14.80 479 SER B O 1
ATOM 3080 N N . TYR B 1 33 ? -9.813 30.768 24.938 1.00 11.67 480 TYR B N 1
ATOM 3081 C CA . TYR B 1 33 ? -9.193 31.081 23.647 1.00 11.24 480 TYR B CA 1
ATOM 3082 C C . TYR B 1 33 ? -10.173 30.622 22.587 1.00 14.02 480 TYR B C 1
ATOM 3083 O O . TYR B 1 33 ? -10.023 29.550 21.980 1.00 15.39 480 TYR B O 1
ATOM 3101 N N . PRO B 1 34 ? -11.231 31.412 22.361 1.00 13.25 481 PRO B N 1
ATOM 3102 C CA . PRO B 1 34 ? -12.350 30.941 21.534 1.00 12.96 481 PRO B CA 1
ATOM 3103 C C . PRO B 1 34 ? -12.003 30.631 20.101 1.00 11.56 481 PRO B C 1
ATOM 3104 O O . PRO B 1 34 ? -12.812 29.982 19.444 1.00 13.79 481 PRO B O 1
ATOM 3115 N N . PHE B 1 35 ? -10.853 31.055 19.582 1.00 11.58 482 PHE B N 1
ATOM 3116 C CA . PHE B 1 35 ? -10.495 30.630 18.234 1.00 10.64 482 PHE B CA 1
ATOM 3117 C C . PHE B 1 35 ? -10.515 29.102 18.109 1.00 12.68 482 PHE B C 1
ATOM 3118 O O . PHE B 1 35 ? -10.812 28.555 17.040 1.00 11.95 482 PHE B O 1
ATOM 3135 N N . PHE B 1 36 ? -9.953 28.434 19.104 1.00 13.18 483 PHE B N 1
ATOM 3136 C CA . PHE B 1 36 ? -10.067 27.013 19.048 1.00 14.01 483 PHE B CA 1
ATOM 3137 C C . PHE B 1 36 ? -11.481 26.481 19.144 1.00 15.54 483 PHE B C 1
ATOM 3138 O O . PHE B 1 36 ? -11.632 25.284 18.986 1.00 15.41 483 PHE B O 1
ATOM 3155 N N . GLY B 1 37 ? -12.610 27.235 19.485 1.00 16.24 484 GLY B N 1
ATOM 3156 C CA . GLY B 1 37 ? -13.971 26.782 19.663 1.00 16.13 484 GLY B CA 1
ATOM 3157 C C . GLY B 1 37 ? -14.593 27.473 20.850 1.00 15.84 484 GLY B C 1
ATOM 3158 O O . GLY B 1 37 ? -13.964 27.589 21.903 1.00 16.36 484 GLY B O 1
ATOM 3162 N N . SER B 1 38 ? -15.814 27.958 20.697 1.00 12.91 485 SER B N 1
ATOM 3163 C CA . SER B 1 38 ? -16.456 28.671 21.786 1.00 12.11 485 SER B CA 1
ATOM 3164 C C . SER B 1 38 ? -16.658 27.749 22.974 1.00 13.33 485 SER B C 1
ATOM 3165 O O . SER B 1 38 ? -17.145 26.629 22.828 1.00 14.02 485 SER B O 1
ATOM 3173 N N . ALA B 1 39 ? -16.264 28.224 24.148 1.00 14.75 486 ALA B N 1
ATOM 3174 C CA . ALA B 1 39 ? -16.316 27.423 25.362 1.00 14.16 486 ALA B CA 1
ATOM 3175 C C . ALA B 1 39 ? -16.331 28.318 26.587 1.00 14.04 486 ALA B C 1
ATOM 3176 O O . ALA B 1 39 ? -15.638 29.335 26.633 1.00 14.71 486 ALA B O 1
ATOM 3183 N N . ALA B 1 40 ? -17.043 27.863 27.616 1.00 13.93 487 ALA B N 1
ATOM 3184 C CA . ALA B 1 40 ? -16.876 28.383 28.962 1.00 14.62 487 ALA B CA 1
ATOM 3185 C C . ALA B 1 40 ? -15.391 28.337 29.304 1.00 16.42 487 ALA B C 1
ATOM 3186 O O . ALA B 1 40 ? -14.674 27.453 28.804 1.00 16.53 487 ALA B O 1
ATOM 3193 N N . PRO B 1 41 ? -14.894 29.249 30.140 1.00 15.26 488 PRO B N 1
ATOM 3194 C CA . PRO B 1 41 ? -13.468 29.217 30.507 1.00 16.35 488 PRO B CA 1
ATOM 3195 C C . PRO B 1 41 ? -13.044 27.879 31.088 1.00 15.33 488 PRO B C 1
ATOM 3196 O O . PRO B 1 41 ? -13.830 27.159 31.708 1.00 15.49 488 PRO B O 1
ATOM 3207 N N . ILE B 1 42 ? -11.792 27.376 30.794 1.00 16.16 489 ILE B N 1
ATOM 3208 C CA . ILE B 1 42 ? -11.152 26.140 31.140 1.00 14.05 489 ILE B CA 1
ATOM 3209 C C . ILE B 1 42 ? -10.434 26.526 32.351 1.00 15.34 489 ILE B C 1
ATOM 3210 O O . ILE B 1 42 ? -9.735 27.543 32.383 1.00 16.73 489 ILE B O 1
ATOM 3226 N N . MET B 1 43 ? -10.429 25.727 33.471 1.00 15.14 490 MET B N 1
ATOM 3227 C CA . MET B 1 43 ? -9.913 26.029 34.791 1.00 15.94 490 MET B CA 1
ATOM 3228 C C . MET B 1 43 ? -9.126 24.854 35.342 1.00 15.80 490 MET B C 1
ATOM 3229 O O . MET B 1 43 ? -9.417 23.688 35.043 1.00 17.68 490 MET B O 1
ATOM 3243 N N . THR B 1 44 ? -8.069 25.094 36.184 1.00 15.86 491 THR B N 1
ATOM 3244 C CA . THR B 1 44 ? -7.340 24.104 36.906 1.00 17.54 491 THR B CA 1
ATOM 3245 C C . THR B 1 44 ? -8.291 23.812 38.039 1.00 16.80 491 THR B C 1
ATOM 3246 O O . THR B 1 44 ? -9.119 24.617 38.511 1.00 17.07 491 THR B O 1
ATOM 3257 N N . ASN B 1 45 ? -8.184 22.633 38.695 1.00 15.89 492 ASN B N 1
ATOM 3258 C CA . ASN B 1 45 ? -9.099 22.120 39.703 1.00 17.38 492 ASN B CA 1
ATOM 3259 C C . ASN B 1 45 ? -8.496 20.908 40.400 1.00 17.26 492 ASN B C 1
ATOM 3260 O O . ASN B 1 45 ? -7.899 20.052 39.732 1.00 19.18 492 ASN B O 1
ATOM 3271 N N . PRO B 1 46 ? -8.623 20.717 41.797 1.00 17.15 493 PRO B N 1
ATOM 3272 C CA . PRO B 1 46 ? -9.186 21.600 42.855 1.00 19.49 493 PRO B CA 1
ATOM 3273 C C . PRO B 1 46 ? -8.323 22.878 43.048 1.00 20.56 493 PRO B C 1
ATOM 3274 O O . PRO B 1 46 ? -7.235 22.979 42.510 1.00 19.40 493 PRO B O 1
ATOM 3285 N N . PRO B 1 47 ? -8.838 23.876 43.764 1.00 20.03 494 PRO B N 1
ATOM 3286 C CA . PRO B 1 47 ? -7.951 24.986 44.099 1.00 21.10 494 PRO B CA 1
ATOM 3287 C C . PRO B 1 47 ? -6.775 24.476 44.961 1.00 20.06 494 PRO B C 1
ATOM 3288 O O . PRO B 1 47 ? -6.937 23.595 45.803 1.00 22.71 494 PRO B O 1
ATOM 3299 N N . VAL B 1 48 ? -5.598 25.044 44.782 1.00 18.48 495 VAL B N 1
ATOM 3300 C CA . VAL B 1 48 ? -4.454 24.601 45.554 1.00 21.98 495 VAL B CA 1
ATOM 3301 C C . VAL B 1 48 ? -3.816 25.744 46.316 1.00 21.67 495 VAL B C 1
ATOM 3302 O O . VAL B 1 48 ? -3.756 26.857 45.838 1.00 20.28 495 VAL B O 1
ATOM 3315 N N . GLU B 1 49 ? -3.361 25.477 47.529 1.00 21.13 496 GLU B N 1
ATOM 3316 C CA . GLU B 1 49 ? -2.779 26.523 48.315 1.00 22.82 496 GLU B CA 1
ATOM 3317 C C . GLU B 1 49 ? -1.395 26.872 47.801 1.00 22.64 496 GLU B C 1
ATOM 3318 O O . GLU B 1 49 ? -0.613 26.012 47.522 1.00 22.64 496 GLU B O 1
ATOM 3330 N N . VAL B 1 50 ? -1.080 28.150 47.702 1.00 23.25 497 VAL B N 1
ATOM 3331 C CA . VAL B 1 50 ? 0.222 28.526 47.243 1.00 25.06 497 VAL B CA 1
ATOM 3332 C C . VAL B 1 50 ? 0.641 29.570 48.180 1.00 26.92 497 VAL B C 1
ATOM 3333 O O . VAL B 1 50 ? -0.124 30.488 48.444 1.00 27.07 497 VAL B O 1
ATOM 3346 N N . ARG B 1 51 ? 1.867 29.582 48.828 1.00 26.16 498 ARG B N 1
ATOM 3347 C CA . ARG B 1 51 ? 2.369 30.561 49.741 1.00 28.60 498 ARG B CA 1
ATOM 3348 C C . ARG B 1 51 ? 3.578 31.210 49.078 1.00 29.37 498 ARG B C 1
ATOM 3349 O O . ARG B 1 51 ? 4.084 30.761 48.062 1.00 26.09 498 ARG B O 1
ATOM 3370 N N . LYS B 1 52 ? 4.050 32.270 49.693 1.00 33.92 499 LYS B N 1
ATOM 3371 C CA . LYS B 1 52 ? 5.159 33.051 49.203 1.00 38.64 499 LYS B CA 1
ATOM 3372 C C . LYS B 1 52 ? 6.466 32.265 49.061 1.00 40.48 499 LYS B C 1
ATOM 3373 O O . LYS B 1 52 ? 6.702 31.339 49.802 1.00 39.84 499 LYS B O 1
ATOM 3392 N N . ASN B 1 53 ? 7.280 32.597 48.057 1.00 42.26 500 ASN B N 1
ATOM 3393 C CA . ASN B 1 53 ? 8.585 31.954 47.862 1.00 44.89 500 ASN B CA 1
ATOM 3394 C C . ASN B 1 53 ? 8.534 30.415 47.806 1.00 42.53 500 ASN B C 1
ATOM 3395 O O . ASN B 1 53 ? 9.347 29.737 48.377 1.00 44.06 500 ASN B O 1
ATOM 3406 N N . MET B 1 54 ? 7.573 29.878 47.070 1.00 40.50 501 MET B N 1
ATOM 3407 C CA . MET B 1 54 ? 7.320 28.461 46.957 1.00 37.30 501 MET B CA 1
ATOM 3408 C C . MET B 1 54 ? 6.812 28.116 45.548 1.00 32.68 501 MET B C 1
ATOM 3409 O O . MET B 1 54 ? 6.175 28.920 44.926 1.00 32.88 501 MET B O 1
ATOM 3423 N N . GLU B 1 55 ? 7.086 26.923 45.045 1.00 29.72 502 GLU B N 1
ATOM 3424 C CA . GLU B 1 55 ? 6.558 26.530 43.746 1.00 26.51 502 GLU B CA 1
ATOM 3425 C C . GLU B 1 55 ? 5.470 25.481 43.945 1.00 22.73 502 GLU B C 1
ATOM 3426 O O . G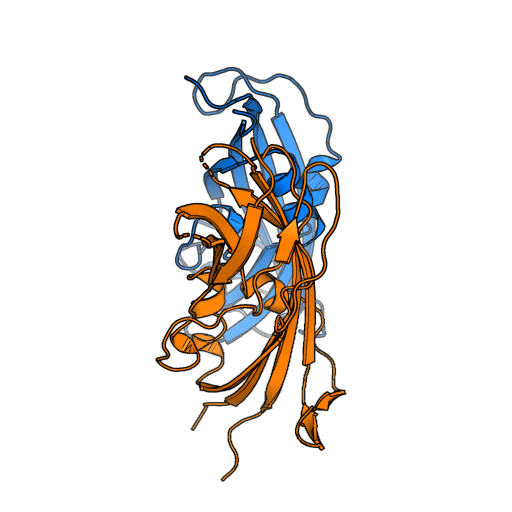LU B 1 55 ? 5.707 24.496 44.590 1.00 25.56 502 GLU B O 1
ATOM 3438 N N . VAL B 1 56 ? 4.230 25.587 43.395 1.00 18.94 503 VAL B N 1
ATOM 3439 C CA . VAL B 1 56 ? 3.166 24.663 43.582 1.00 17.75 503 VAL B CA 1
ATOM 3440 C C . VAL B 1 56 ? 2.759 24.281 42.199 1.00 16.90 503 VAL B C 1
ATOM 3441 O O . VAL B 1 56 ? 2.616 25.122 41.346 1.00 18.61 503 VAL B O 1
ATOM 3454 N N . PHE B 1 57 ? 2.595 22.963 41.861 1.00 17.77 504 PHE B N 1
ATOM 3455 C CA . PHE B 1 57 ? 2.172 22.365 40.599 1.00 17.43 504 PHE B CA 1
ATOM 3456 C C . PHE B 1 57 ? 0.658 22.284 40.542 1.00 15.34 504 PHE B C 1
ATOM 3457 O O . PHE B 1 57 ? 0.008 21.935 41.522 1.00 17.56 504 PHE B O 1
ATOM 3474 N N . LEU B 1 58 ? -0.038 22.632 39.421 1.00 17.63 505 LEU B N 1
ATOM 3475 C CA . LEU B 1 58 ? -1.436 22.791 39.365 1.00 17.99 505 LEU B CA 1
ATOM 3476 C C . LEU B 1 58 ? -2.122 21.564 38.919 1.00 17.96 505 LEU B C 1
ATOM 3477 O O . LEU B 1 58 ? -1.722 20.971 37.984 1.00 16.56 505 LEU B O 1
ATOM 3493 N N . PRO B 1 59 ? -3.184 21.220 39.598 1.00 16.79 506 PRO B N 1
ATOM 3494 C CA . PRO B 1 59 ? -3.891 20.037 39.162 1.00 16.05 506 PRO B CA 1
ATOM 3495 C C . PRO B 1 59 ? -4.826 20.395 38.018 1.00 16.06 506 PRO B C 1
ATOM 3496 O O . PRO B 1 59 ? -5.237 21.535 37.928 1.00 15.98 506 PRO B O 1
ATOM 3507 N N . GLN B 1 60 ? -5.097 19.421 37.170 1.00 14.61 507 GLN B N 1
ATOM 3508 C CA . GLN B 1 60 ? -5.955 19.595 36.008 1.00 15.51 507 GLN B CA 1
ATOM 3509 C C . GLN B 1 60 ? -5.493 20.805 35.199 1.00 17.37 507 GLN B C 1
ATOM 3510 O O . GLN B 1 60 ? -6.261 21.713 34.889 1.00 16.87 507 GLN B O 1
ATOM 3524 N N . SER B 1 61 ? -4.193 20.862 34.914 1.00 17.14 508 SER B N 1
ATOM 3525 C CA . SER B 1 61 ? -3.624 21.947 34.179 1.00 15.87 508 SER B CA 1
ATOM 3526 C C . SER B 1 61 ? -3.360 21.706 32.684 1.00 16.10 508 SER B C 1
ATOM 3527 O O . SER B 1 61 ? -2.916 22.620 32.040 1.00 15.28 508 SER B O 1
ATOM 3535 N N . TYR B 1 62 ? -3.690 20.543 32.114 1.00 15.13 509 TYR B N 1
ATOM 3536 C CA . TYR B 1 62 ? -3.451 20.276 30.732 1.00 13.50 509 TYR B CA 1
ATOM 3537 C C . TYR B 1 62 ? -4.759 20.263 29.952 1.00 13.43 509 TYR B C 1
ATOM 3538 O O . TYR B 1 62 ? -5.749 19.775 30.437 1.00 14.35 509 TYR B O 1
ATOM 3556 N N . CYS B 1 63 ? -4.809 20.903 28.797 1.00 11.78 510 CYS B N 1
ATOM 3557 C CA . CYS B 1 63 ? -5.990 20.780 27.986 1.00 12.35 510 CYS B CA 1
ATOM 3558 C C . CYS B 1 63 ? -5.552 20.798 26.538 1.00 10.46 510 CYS B C 1
ATOM 3559 O O . CYS B 1 63 ? -4.722 21.597 26.200 1.00 9.45 510 CYS B O 1
ATOM 3567 N N . ALA B 1 64 ? -6.168 19.965 25.711 1.00 10.61 511 ALA B N 1
ATOM 3568 C CA . ALA B 1 64 ? -5.854 19.885 24.323 1.00 10.29 511 ALA B CA 1
ATOM 3569 C C . ALA B 1 64 ? -7.061 20.332 23.535 1.00 12.25 511 ALA B C 1
ATOM 3570 O O . ALA B 1 64 ? -8.168 20.225 23.973 1.00 10.95 511 ALA B O 1
ATOM 3577 N N . PHE B 1 65 ? -6.805 20.885 22.367 1.00 11.83 512 PHE B N 1
ATOM 3578 C CA . PHE B 1 65 ? -7.868 21.406 21.559 1.00 12.26 512 PHE B CA 1
ATOM 3579 C C . PHE B 1 65 ? -7.643 20.948 20.178 1.00 12.43 512 PHE B C 1
ATOM 3580 O O . PHE B 1 65 ? -6.592 21.192 19.664 1.00 14.73 512 PHE B O 1
ATOM 3597 N N . ASP B 1 66 ? -8.606 20.261 19.465 1.00 11.19 513 ASP B N 1
ATOM 3598 C CA . ASP B 1 66 ? -8.591 19.748 18.102 1.00 11.91 513 ASP B CA 1
ATOM 3599 C C . ASP B 1 66 ? -9.445 20.659 17.223 1.00 11.81 513 ASP B C 1
ATOM 3600 O O . ASP B 1 66 ? -10.599 20.923 17.547 1.00 12.80 513 ASP B O 1
ATOM 3609 N N . PHE B 1 67 ? -8.870 21.173 16.134 1.00 12.71 514 PHE B N 1
ATOM 3610 C CA . PHE B 1 67 ? -9.615 22.108 15.309 1.00 13.79 514 PHE B CA 1
ATOM 3611 C C . PHE B 1 67 ? -9.046 22.100 13.897 1.00 13.99 514 PHE B C 1
ATOM 3612 O O . PHE B 1 67 ? -7.939 21.603 13.647 1.00 15.57 514 PHE B O 1
ATOM 3629 N N . ALA B 1 68 ? -9.838 22.607 12.964 1.00 12.60 515 ALA B N 1
ATOM 3630 C CA . ALA B 1 68 ? -9.409 22.760 11.574 1.00 13.64 515 ALA B CA 1
ATOM 3631 C C . ALA B 1 68 ? -9.503 24.224 11.185 1.00 14.83 515 ALA B C 1
ATOM 3632 O O . ALA B 1 68 ? -10.481 24.882 11.511 1.00 18.09 515 ALA B O 1
ATOM 3639 N N . THR B 1 69 ? -8.533 24.835 10.453 1.00 13.14 516 THR B N 1
ATOM 3640 C CA . THR B 1 69 ? -8.499 26.212 10.079 1.00 14.42 516 THR B CA 1
ATOM 3641 C C . THR B 1 69 ? -7.362 26.348 9.082 1.00 16.74 516 THR B C 1
ATOM 3642 O O . THR B 1 69 ? -6.458 25.533 9.015 1.00 16.15 516 THR B O 1
ATOM 3653 N N . MET B 1 70 ? -7.384 27.424 8.318 1.00 15.60 517 MET B N 1
ATOM 3654 C CA . MET B 1 70 ? -6.327 27.682 7.380 1.00 17.75 517 MET B CA 1
ATOM 3655 C C . MET B 1 70 ? -5.101 28.060 8.182 1.00 16.16 517 MET B C 1
ATOM 3656 O O . MET B 1 70 ? -5.229 28.734 9.157 1.00 13.20 517 MET B O 1
ATOM 3670 N N . PRO B 1 71 ? -3.909 27.600 7.762 1.00 14.84 518 PRO B N 1
ATOM 3671 C CA . PRO B 1 71 ? -2.703 27.955 8.515 1.00 16.04 518 PRO B CA 1
ATOM 3672 C C . PRO B 1 71 ? -2.522 29.468 8.772 1.00 16.34 518 PRO B C 1
ATOM 3673 O O . PRO B 1 71 ? -2.127 29.845 9.840 1.00 15.58 518 PRO B O 1
ATOM 3684 N N . HIS B 1 72 ? -2.802 30.304 7.784 1.00 17.19 519 HIS B N 1
ATOM 3685 C CA . HIS B 1 72 ? -2.692 31.740 8.007 1.00 17.70 519 HIS B CA 1
ATOM 3686 C C . HIS B 1 72 ? -3.656 32.206 9.117 1.00 16.64 519 HIS B C 1
ATOM 3687 O O . HIS B 1 72 ? -3.322 33.096 9.831 1.00 16.03 519 HIS B O 1
ATOM 3701 N N . GLN B 1 73 ? -4.864 31.666 9.245 1.00 15.82 520 GLN B N 1
ATOM 3702 C CA . GLN B 1 73 ? -5.717 32.079 10.341 1.00 16.13 520 GLN B CA 1
ATOM 3703 C C . GLN B 1 73 ? -5.118 31.732 11.687 1.00 14.51 520 GLN B C 1
ATOM 3704 O O . GLN B 1 73 ? -5.185 32.497 12.614 1.00 13.89 520 GLN B O 1
ATOM 3718 N N . LEU B 1 74 ? -4.611 30.514 11.816 1.00 14.80 521 LEU B N 1
ATOM 3719 C CA . LEU B 1 74 ? -3.930 30.148 13.036 1.00 14.01 521 LEU B CA 1
ATOM 3720 C C . LEU B 1 74 ? -2.704 30.998 13.246 1.00 14.56 521 LEU B C 1
ATOM 3721 O O . LEU B 1 74 ? -2.549 31.550 14.313 1.00 13.55 521 LEU B O 1
ATOM 3737 N N . GLN B 1 75 ? -1.815 31.249 12.246 1.00 14.55 522 GLN B N 1
ATOM 3738 C CA A GLN B 1 75 ? -0.570 32.182 12.563 0.50 14.31 522 GLN B CA 1
ATOM 3739 C CA B GLN B 1 75 ? -0.575 32.179 12.556 0.50 14.98 522 GLN B CA 1
ATOM 3740 C C . GLN B 1 75 ? -0.958 33.745 12.966 1.00 11.79 522 GLN B C 1
ATOM 3741 O O . GLN B 1 75 ? -0.542 34.402 13.989 1.00 14.42 522 GLN B O 1
ATOM 3766 N N . ASP B 1 76 ? -1.979 34.235 12.244 1.00 14.04 523 ASP B N 1
ATOM 3767 C CA . ASP B 1 76 ? -2.475 35.576 12.519 1.00 15.63 523 ASP B CA 1
ATOM 3768 C C . ASP B 1 76 ? -3.078 35.674 13.921 1.00 12.28 523 ASP B C 1
ATOM 3769 O O . ASP B 1 76 ? -2.780 36.571 14.653 1.00 12.42 523 ASP B O 1
ATOM 3778 N N . THR B 1 77 ? -3.925 34.719 14.306 1.00 12.10 524 THR B N 1
ATOM 3779 C CA . THR B 1 77 ? -4.485 34.793 15.640 1.00 12.44 524 THR B CA 1
ATOM 3780 C C . THR B 1 77 ? -3.440 34.675 16.736 1.00 11.01 524 THR B C 1
ATOM 3781 O O . THR B 1 77 ? -3.494 35.400 17.698 1.00 11.77 524 THR B O 1
ATOM 3792 N N . PHE B 1 78 ? -2.513 33.731 16.598 1.00 9.00 525 PHE B N 1
ATOM 3793 C CA . PHE B 1 78 ? -1.461 33.583 17.576 1.00 11.02 525 PHE B CA 1
ATOM 3794 C C . PHE B 1 78 ? -0.602 34.859 17.623 1.00 11.79 525 PHE B C 1
ATOM 3795 O O . PHE B 1 78 ? -0.245 35.300 18.676 1.00 14.80 525 PHE B O 1
ATOM 3812 N N . LEU B 1 79 ? -0.242 35.401 16.476 1.00 9.55 526 LEU B N 1
ATOM 3813 C CA . LEU B 1 79 ? 0.509 36.649 16.490 1.00 11.66 526 LEU B CA 1
ATOM 3814 C C . LEU B 1 79 ? -0.253 37.805 17.066 1.00 13.77 526 LEU B C 1
ATOM 3815 O O . LEU B 1 79 ? 0.280 38.587 17.802 1.00 13.94 526 LEU B O 1
ATOM 3831 N N . ARG B 1 80 ? -1.519 37.936 16.699 1.00 14.57 527 ARG B N 1
ATOM 3832 C CA . ARG B 1 80 ? -2.227 39.092 17.146 1.00 12.54 527 ARG B CA 1
ATOM 3833 C C . ARG B 1 80 ? -2.833 39.030 18.481 1.00 10.51 527 ARG B C 1
ATOM 3834 O O . ARG B 1 80 ? -2.949 40.038 19.150 1.00 12.93 527 ARG B O 1
ATOM 3855 N N . ILE B 1 81 ? -3.415 37.869 19.000 1.00 11.18 528 ILE B N 1
ATOM 3856 C CA . ILE B 1 81 ? -4.179 37.732 20.216 1.00 11.48 528 ILE B CA 1
ATOM 3857 C C . ILE B 1 81 ? -3.524 36.910 21.316 1.00 11.72 528 ILE B C 1
ATOM 3858 O O . ILE B 1 81 ? -3.505 35.694 21.241 1.00 11.96 528 ILE B O 1
ATOM 3874 N N . PRO B 1 82 ? -3.050 37.569 22.375 1.00 11.53 529 PRO B N 1
ATOM 3875 C CA . PRO B 1 82 ? -2.463 36.737 23.424 1.00 13.27 529 PRO B CA 1
ATOM 3876 C C . PRO B 1 82 ? -3.497 35.920 24.186 1.00 13.79 529 PRO B C 1
ATOM 3877 O O . PRO B 1 82 ? -4.654 36.258 24.236 1.00 14.91 529 PRO B O 1
ATOM 3888 N N . LEU B 1 83 ? -3.100 34.807 24.840 1.00 12.73 530 LEU B N 1
ATOM 3889 C CA . LEU B 1 83 ? -3.938 33.979 25.630 1.00 13.27 530 LEU B CA 1
ATOM 3890 C C . LEU B 1 83 ? -3.776 34.593 26.943 1.00 14.16 530 LEU B C 1
ATOM 3891 O O . LEU B 1 83 ? -2.682 34.754 27.420 1.00 18.40 530 LEU B O 1
ATOM 3907 N N . LEU B 1 84 ? -4.843 35.056 27.680 1.00 14.14 531 LEU B N 1
ATOM 3908 C CA . LEU B 1 84 ? -4.842 35.756 28.952 1.00 16.05 531 LEU B CA 1
ATOM 3909 C C . LEU B 1 84 ? -5.220 34.756 30.035 1.00 16.21 531 LEU B C 1
ATOM 3910 O O . LEU B 1 84 ? -6.353 34.269 30.058 1.00 17.14 531 LEU B O 1
ATOM 3926 N N . VAL B 1 85 ? -4.289 34.254 30.923 1.00 15.29 532 VAL B N 1
ATOM 3927 C CA . VAL B 1 85 ? -4.518 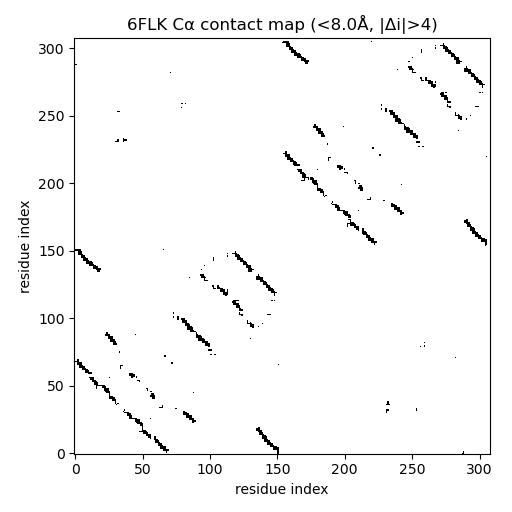33.276 31.940 1.00 13.95 532 VAL B CA 1
ATOM 3928 C C . VAL B 1 85 ? -4.650 34.046 33.195 1.00 13.89 532 VAL B C 1
ATOM 3929 O O . VAL B 1 85 ? -3.768 34.779 33.556 1.00 14.06 532 VAL B O 1
ATOM 3942 N N . GLU B 1 86 ? -5.814 34.002 33.912 1.00 13.30 533 GLU B N 1
ATOM 3943 C CA . GLU B 1 86 ? -6.197 34.698 35.125 1.00 12.95 533 GLU B CA 1
ATOM 3944 C C . GLU B 1 86 ? -5.891 33.860 36.358 1.00 13.20 533 GLU B C 1
ATOM 3945 O O . GLU B 1 86 ? -6.187 32.658 36.402 1.00 14.79 533 GLU B O 1
ATOM 3957 N N . LEU B 1 87 ? -5.364 34.434 37.487 1.00 13.38 534 LEU B N 1
ATOM 3958 C CA . LEU B 1 87 ? -5.015 33.806 38.698 1.00 15.75 534 LEU B CA 1
ATOM 3959 C C . LEU B 1 87 ? -6.093 34.300 39.653 1.00 15.80 534 LEU B C 1
ATOM 3960 O O . LEU B 1 87 ? -6.201 35.492 39.905 1.00 15.30 534 LEU B O 1
ATOM 3976 N N . TRP B 1 88 ? -6.889 33.380 40.174 1.00 15.80 535 TRP B N 1
ATOM 3977 C CA . TRP B 1 88 ? -7.971 33.719 41.050 1.00 14.27 535 TRP B CA 1
ATOM 3978 C C . TRP B 1 88 ? -7.746 33.084 42.397 1.00 17.10 535 TRP B C 1
ATOM 3979 O O . TRP B 1 88 ? -7.145 32.035 42.480 1.00 18.04 535 TRP B O 1
ATOM 4000 N N . HIS B 1 89 ? -8.216 33.749 43.443 1.00 19.81 536 HIS B N 1
ATOM 4001 C CA . HIS B 1 89 ? -8.159 33.209 44.763 1.00 23.79 536 HIS B CA 1
ATOM 4002 C C . HIS B 1 89 ? -9.625 32.833 45.029 1.00 24.64 536 HIS B C 1
ATOM 4003 O O . HIS B 1 89 ? -10.489 33.672 44.971 1.00 25.19 536 HIS B O 1
ATOM 4017 N N . LYS B 1 90 ? -9.912 31.565 45.287 1.00 28.19 537 LYS B N 1
ATOM 4018 C CA . LYS B 1 90 ? -11.287 31.126 45.476 1.00 33.52 537 LYS B CA 1
ATOM 4019 C C . LYS B 1 90 ? -11.546 31.068 46.956 1.00 40.04 537 LYS B C 1
ATOM 4020 O O . LYS B 1 90 ? -10.646 30.765 47.704 1.00 40.49 537 LYS B O 1
ATOM 4039 N N . ASP B 1 91 ? -12.807 31.347 47.460 1.00 45.43 538 ASP B N 1
ATOM 4040 C CA . ASP B 1 91 ? -13.289 31.291 48.829 1.00 49.96 538 ASP B CA 1
ATOM 4041 C C . ASP B 1 91 ? -14.791 30.991 48.823 1.00 50.39 538 ASP B C 1
ATOM 4042 O O . ASP B 1 91 ? -15.611 31.837 48.486 1.00 49.52 538 ASP B O 1
ATOM 4051 N N . ASP B 1 96 ? -14.821 35.268 45.394 1.00 28.12 543 ASP B N 1
ATOM 4052 C CA . ASP B 1 96 ? -13.618 34.955 44.607 1.00 28.66 543 ASP B CA 1
ATOM 4053 C C . ASP B 1 96 ? -12.939 36.227 44.149 1.00 29.41 543 ASP B C 1
ATOM 4054 O O . ASP B 1 96 ? -13.589 37.201 43.796 1.00 31.90 543 ASP B O 1
ATOM 4062 N N . LEU B 1 97 ? -11.616 36.205 44.110 1.00 29.54 544 LEU B N 1
ATOM 4063 C CA . LEU B 1 97 ? -10.835 37.417 43.915 1.00 26.08 544 LEU B CA 1
ATOM 4064 C C . LEU B 1 97 ? -9.899 37.204 42.736 1.00 23.61 544 LEU B C 1
ATOM 4065 O O . LEU B 1 97 ? -9.112 36.251 42.732 1.00 22.28 544 LEU B O 1
ATOM 4081 N N . LEU B 1 98 ? -10.009 38.066 41.721 1.00 22.85 545 LEU B N 1
ATOM 4082 C CA . LEU B 1 98 ? -9.063 38.042 40.609 1.00 22.77 545 LEU B CA 1
ATOM 4083 C C . LEU B 1 98 ? -7.777 38.743 41.038 1.00 21.95 545 LEU B C 1
ATOM 4084 O O . LEU B 1 98 ? -7.762 39.957 41.260 1.00 23.69 545 LEU B O 1
ATOM 4100 N N . LEU B 1 99 ? -6.644 38.026 41.310 1.00 21.09 546 LEU B N 1
ATOM 4101 C CA . LEU B 1 99 ? -5.436 38.546 41.735 1.00 21.10 546 LEU B CA 1
ATOM 4102 C C . LEU B 1 99 ? -4.585 39.029 40.635 1.00 18.87 546 LEU B C 1
ATOM 4103 O O . LEU B 1 99 ? -3.872 39.978 40.858 1.00 19.43 546 LEU B O 1
ATOM 4119 N N . GLY B 1 100 ? -4.527 38.461 39.343 1.00 17.15 547 GLY B N 1
ATOM 4120 C CA . GLY B 1 100 ? -3.595 38.906 38.328 1.00 14.66 547 GLY B CA 1
ATOM 4121 C C . GLY B 1 100 ? -3.825 38.147 37.044 1.00 12.24 547 GLY B C 1
ATOM 4122 O O . GLY B 1 100 ? -4.546 37.144 37.004 1.00 14.90 547 GLY B O 1
ATOM 4126 N N . ILE B 1 101 ? -3.186 38.628 35.990 1.00 13.48 548 ILE B N 1
ATOM 4127 C CA . ILE B 1 101 ? -3.318 38.043 34.661 1.00 14.45 548 ILE B CA 1
ATOM 4128 C C . ILE B 1 101 ? -1.931 37.881 34.059 1.00 13.78 548 ILE B C 1
ATOM 4129 O O . ILE B 1 101 ? -1.123 38.817 34.104 1.00 13.64 548 ILE B O 1
ATOM 4145 N N . ALA B 1 102 ? -1.668 36.714 33.467 1.00 13.54 549 ALA B N 1
ATOM 4146 C CA . ALA B 1 102 ? -0.455 36.482 32.701 1.00 13.84 549 ALA B CA 1
ATOM 4147 C C . ALA B 1 102 ? -0.814 36.529 31.218 1.00 15.09 549 ALA B C 1
ATOM 4148 O O . ALA B 1 102 ? -1.831 35.968 30.809 1.00 14.73 549 ALA B O 1
ATOM 4155 N N . ARG B 1 103 ? -0.050 37.219 30.305 1.00 14.72 550 ARG B N 1
ATOM 4156 C CA . ARG B 1 103 ? -0.308 37.317 28.903 1.00 14.58 550 ARG B CA 1
ATOM 4157 C C . ARG B 1 103 ? 0.676 36.392 28.246 1.00 17.98 550 ARG B C 1
ATOM 4158 O O . ARG B 1 103 ? 1.868 36.655 28.276 1.00 22.62 550 ARG B O 1
ATOM 4179 N N . ILE B 1 104 ? 0.294 35.218 27.723 1.00 16.13 551 ILE B N 1
ATOM 4180 C CA . ILE B 1 104 ? 1.188 34.319 27.105 1.00 15.69 551 ILE B CA 1
ATOM 4181 C C . ILE B 1 104 ? 1.049 34.603 25.667 1.00 12.21 551 ILE B C 1
ATOM 4182 O O . ILE B 1 104 ? -0.046 34.698 25.162 1.00 13.44 551 ILE B O 1
ATOM 4198 N N . GLN B 1 105 ? 2.148 34.861 24.879 1.00 13.84 552 GLN B N 1
ATOM 4199 C CA . GLN B 1 105 ? 2.168 35.128 23.484 1.00 14.33 552 GLN B CA 1
ATOM 4200 C C . GLN B 1 105 ? 2.250 33.780 22.779 1.00 12.04 552 GLN B C 1
ATOM 4201 O O . GLN B 1 105 ? 3.317 33.238 22.658 1.00 10.06 552 GLN B O 1
ATOM 4215 N N . LEU B 1 106 ? 1.120 33.194 22.312 1.00 10.99 553 LEU B N 1
ATOM 4216 C CA . LEU B 1 106 ? 1.067 31.933 21.706 1.00 12.88 553 LEU B CA 1
ATOM 4217 C C . LEU B 1 106 ? 1.867 31.874 20.468 1.00 16.21 553 LEU B C 1
ATOM 4218 O O . LEU B 1 106 ? 2.241 30.790 20.098 1.00 16.50 553 LEU B O 1
ATOM 4234 N N . SER B 1 107 ? 2.127 32.956 19.635 1.00 15.69 554 SER B N 1
ATOM 4235 C CA . SER B 1 107 ? 2.978 32.834 18.483 1.00 12.51 554 SER B CA 1
ATOM 4236 C C . SER B 1 107 ? 4.400 32.419 18.813 1.00 11.76 554 SER B C 1
ATOM 4237 O O . SER B 1 107 ? 5.120 32.114 17.892 1.00 13.93 554 SER B O 1
ATOM 4245 N N . ASN B 1 108 ? 4.941 32.494 20.059 1.00 8.09 555 ASN B N 1
ATOM 4246 C CA . ASN B 1 108 ? 6.272 32.043 20.340 1.00 8.33 555 ASN B CA 1
ATOM 4247 C C . ASN B 1 108 ? 6.489 30.611 19.867 1.00 12.00 555 ASN B C 1
ATOM 4248 O O . ASN B 1 108 ? 7.536 30.305 19.348 1.00 12.99 555 ASN B O 1
ATOM 4259 N N . ILE B 1 109 ? 5.525 29.728 20.091 1.00 11.75 556 ILE B N 1
ATOM 4260 C CA . ILE B 1 109 ? 5.652 28.404 19.559 1.00 13.61 556 ILE B CA 1
ATOM 4261 C C . ILE B 1 109 ? 5.855 28.359 18.052 1.00 12.57 556 ILE B C 1
ATOM 4262 O O . ILE B 1 109 ? 6.451 27.427 17.561 1.00 14.45 556 ILE B O 1
ATOM 4278 N N . LEU B 1 110 ? 5.299 29.306 17.231 1.00 10.05 557 LEU B N 1
ATOM 4279 C CA . LEU B 1 110 ? 5.500 29.279 15.805 1.00 12.16 557 LEU B CA 1
ATOM 4280 C C . LEU B 1 110 ? 6.915 29.470 15.372 1.00 16.88 557 LEU B C 1
ATOM 4281 O O . LEU B 1 110 ? 7.232 29.166 14.234 1.00 16.69 557 LEU B O 1
ATOM 4297 N N . SER B 1 111 ? 7.869 30.057 16.214 1.00 18.62 558 SER B N 1
ATOM 4298 C CA . SER B 1 111 ? 9.290 30.231 15.955 1.00 18.21 558 SER B CA 1
ATOM 4299 C C . SER B 1 111 ? 10.072 28.986 16.333 1.00 15.55 558 SER B C 1
ATOM 4300 O O . SER B 1 111 ? 11.267 28.897 16.035 1.00 17.85 558 SER B O 1
ATOM 4308 N N . SER B 1 112 ? 9.415 28.031 16.986 1.00 11.20 559 SER B N 1
ATOM 4309 C CA . SER B 1 112 ? 10.060 26.780 17.380 1.00 12.85 559 SER B CA 1
ATOM 4310 C C . SER B 1 112 ? 10.317 25.886 16.177 1.00 12.90 559 SER B C 1
ATOM 4311 O O . SER B 1 112 ? 9.580 25.892 15.189 1.00 13.69 559 SER B O 1
ATOM 4319 N N . GLU B 1 113 ? 11.330 24.954 16.216 1.00 17.04 560 GLU B N 1
ATOM 4320 C CA . GLU B 1 113 ? 11.665 24.059 15.161 1.00 19.05 560 GLU B CA 1
ATOM 4321 C C . GLU B 1 113 ? 10.489 23.136 14.938 1.00 15.80 560 GLU B C 1
ATOM 4322 O O . GLU B 1 113 ? 9.893 22.684 15.895 1.00 15.16 560 GLU B O 1
ATOM 4334 N N . LYS B 1 114 ? 10.081 22.803 13.708 1.00 14.49 561 LYS B N 1
ATOM 4335 C CA . LYS B 1 114 ? 8.902 22.062 13.471 1.00 17.77 561 LYS B CA 1
ATOM 4336 C C . LYS B 1 114 ? 9.439 20.883 12.819 1.00 19.20 561 LYS B C 1
ATOM 4337 O O . LYS B 1 114 ? 9.974 20.981 11.713 1.00 19.44 561 LYS B O 1
ATOM 4356 N N . THR B 1 115 ? 9.322 19.626 13.370 1.00 13.61 562 THR B N 1
ATOM 4357 C CA . THR B 1 115 ? 9.872 18.376 12.866 1.00 14.68 562 THR B CA 1
ATOM 4358 C C . THR B 1 115 ? 8.811 17.324 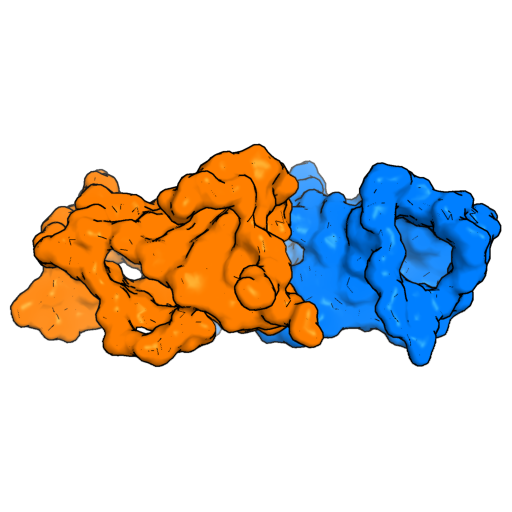12.919 1.00 14.05 562 THR B C 1
ATOM 4359 O O . THR B 1 115 ? 7.798 17.473 13.575 1.00 14.19 562 THR B O 1
ATOM 4370 N N . ARG B 1 116 ? 8.957 16.203 12.150 1.00 13.55 563 ARG B N 1
ATOM 4371 C CA . ARG B 1 116 ? 7.987 15.126 11.981 1.00 14.32 563 ARG B CA 1
ATOM 4372 C C . ARG B 1 116 ? 7.969 14.216 13.198 1.00 14.95 563 ARG B C 1
ATOM 4373 O O . ARG B 1 116 ? 9.010 13.725 13.631 1.00 15.41 563 ARG B O 1
ATOM 4394 N N . PHE B 1 117 ? 6.820 13.928 13.854 1.00 12.09 564 PHE B N 1
ATOM 4395 C CA . PHE B 1 117 ? 6.682 13.190 15.023 1.00 13.71 564 PHE B CA 1
ATOM 4396 C C . PHE B 1 117 ? 5.436 12.409 14.843 1.00 12.46 564 PHE B C 1
ATOM 4397 O O . PHE B 1 117 ? 4.551 12.701 14.050 1.00 12.40 564 PHE B O 1
ATOM 4414 N N . LEU B 1 118 ? 5.299 11.243 15.512 1.00 10.31 565 LEU B N 1
ATOM 4415 C CA . LEU B 1 118 ? 4.032 10.551 15.672 1.00 11.86 565 LEU B CA 1
ATOM 4416 C C . LEU B 1 118 ? 3.126 11.434 16.518 1.00 10.25 565 LEU B C 1
ATOM 4417 O O . LEU B 1 118 ? 3.494 11.840 17.628 1.00 12.91 565 LEU B O 1
ATOM 4433 N N . GLY B 1 119 ? 1.987 11.784 15.961 1.00 13.27 566 GLY B N 1
ATOM 4434 C CA . GLY B 1 119 ? 1.042 12.631 16.642 1.00 14.24 566 GLY B CA 1
ATOM 4435 C C . GLY B 1 119 ? 0.251 11.909 17.722 1.00 15.53 566 GLY B C 1
ATOM 4436 O O . GLY B 1 119 ? 0.142 10.691 17.747 1.00 15.37 566 GLY B O 1
ATOM 4440 N N . SER B 1 120 ? -0.331 12.706 18.613 1.00 15.55 567 SER B N 1
ATOM 4441 C CA . SER B 1 120 ? -1.122 12.174 19.716 1.00 16.23 567 SER B CA 1
ATOM 4442 C C . SER B 1 120 ? -2.285 11.305 19.256 1.00 19.27 567 SER B C 1
ATOM 4443 O O . SER B 1 120 ? -2.791 10.506 20.057 1.00 22.17 567 SER B O 1
ATOM 4451 N N . ASN B 1 121 ? -2.894 11.637 18.121 1.00 19.44 568 ASN B N 1
ATOM 4452 C CA . ASN B 1 121 ? -3.898 10.762 17.559 1.00 20.53 568 ASN B CA 1
ATOM 4453 C C . ASN B 1 121 ? -3.419 9.513 16.805 1.00 18.13 568 ASN B C 1
ATOM 4454 O O . ASN B 1 121 ? -4.254 8.823 16.213 1.00 18.41 568 ASN B O 1
ATOM 4465 N N . GLY B 1 122 ? -2.078 9.132 16.758 1.00 17.46 569 GLY B N 1
ATOM 4466 C CA . GLY B 1 122 ? -1.510 7.972 16.113 1.00 16.28 569 GLY B CA 1
ATOM 4467 C C . GLY B 1 122 ? -1.218 8.160 14.644 1.00 17.23 569 GLY B C 1
ATOM 4468 O O . GLY B 1 122 ? -0.943 7.172 13.947 1.00 17.48 569 GLY B O 1
ATOM 4472 N N . GLU B 1 123 ? -1.329 9.383 14.093 1.00 15.81 570 GLU B N 1
ATOM 4473 C CA . GLU B 1 123 ? -1.034 9.608 12.712 1.00 17.40 570 GLU B CA 1
ATOM 4474 C C . GLU B 1 123 ? 0.130 10.555 12.715 1.00 16.33 570 GLU B C 1
ATOM 4475 O O . GLU B 1 123 ? 0.423 11.271 13.679 1.00 14.70 570 GLU B O 1
ATOM 4487 N N . GLN B 1 124 ? 0.910 10.652 11.610 1.00 14.10 571 GLN B N 1
ATOM 4488 C CA . GLN B 1 124 ? 2.098 11.429 11.515 1.00 13.01 571 GLN B CA 1
ATOM 4489 C C . GLN B 1 124 ? 1.727 12.882 11.528 1.00 12.56 571 GLN B C 1
ATOM 4490 O O . GLN B 1 124 ? 0.683 13.259 11.072 1.00 13.72 571 GLN B O 1
ATOM 4504 N N . CYS B 1 125 ? 2.602 13.707 12.068 1.00 13.80 572 CYS B N 1
ATOM 4505 C CA . CYS B 1 125 ? 2.315 15.102 12.057 1.00 12.58 572 CYS B CA 1
ATOM 4506 C C . CYS B 1 125 ? 3.595 15.891 12.111 1.00 12.68 572 CYS B C 1
ATOM 4507 O O . CYS B 1 125 ? 4.659 15.346 12.272 1.00 12.97 572 CYS B O 1
ATOM 4515 N N . TRP B 1 126 ? 3.512 17.181 11.744 1.00 13.26 573 TRP B N 1
ATOM 4516 C CA A TRP B 1 126 ? 4.765 18.116 11.953 0.50 13.42 573 TRP B CA 1
ATOM 4517 C CA B TRP B 1 126 ? 4.767 18.148 11.923 0.50 15.17 573 TRP B CA 1
ATOM 4518 C C . TRP B 1 126 ? 4.431 18.941 13.316 1.00 14.48 573 TRP B C 1
ATOM 4519 O O . TRP B 1 126 ? 3.293 19.490 13.657 1.00 18.37 573 TRP B O 1
ATOM 4558 N N . ARG B 1 127 ? 5.369 18.809 14.259 1.00 12.57 574 ARG B N 1
ATOM 4559 C CA . ARG B 1 127 ? 5.139 19.231 15.635 1.00 12.68 574 ARG B CA 1
ATOM 4560 C C . ARG B 1 127 ? 6.130 20.297 16.126 1.00 11.92 574 ARG B C 1
ATOM 4561 O O . ARG B 1 127 ? 7.283 20.282 15.745 1.00 8.86 574 ARG B O 1
ATOM 4582 N N . GLN B 1 128 ? 5.640 21.225 16.946 1.00 14.20 575 GLN B N 1
ATOM 4583 C CA . GLN B 1 128 ? 6.431 22.248 17.581 1.00 11.18 575 GLN B CA 1
ATOM 4584 C C . GLN B 1 128 ? 6.053 22.267 19.046 1.00 12.60 575 GLN B C 1
ATOM 4585 O O . GLN B 1 128 ? 4.942 21.944 19.395 1.00 15.00 575 GLN B O 1
ATOM 4599 N N . THR B 1 129 ? 6.978 22.645 19.890 1.00 10.05 576 THR B N 1
ATOM 4600 C CA . THR B 1 129 ? 6.687 22.738 21.298 1.00 14.64 576 THR B CA 1
ATOM 4601 C C . THR B 1 129 ? 7.385 23.924 21.825 1.00 14.51 576 THR B C 1
ATOM 4602 O O . THR B 1 129 ? 8.411 24.346 21.287 1.00 15.24 576 THR B O 1
ATOM 4613 N N . TYR B 1 130 ? 6.969 24.557 22.982 1.00 12.95 577 TYR B N 1
ATOM 4614 C CA . TYR B 1 130 ? 7.602 25.732 23.551 1.00 12.60 577 TYR B CA 1
ATOM 4615 C C . TYR B 1 130 ? 7.268 25.807 25.029 1.00 11.29 577 TYR B C 1
ATOM 4616 O O . TYR B 1 130 ? 6.115 25.625 25.427 1.00 14.55 577 TYR B O 1
ATOM 4634 N N . SER B 1 131 ? 8.284 26.044 25.828 1.00 10.07 578 SER B N 1
ATOM 4635 C CA . SER B 1 131 ? 8.147 26.174 27.277 1.00 12.54 578 SER B CA 1
ATOM 4636 C C . SER B 1 131 ? 8.844 27.427 27.770 1.00 13.93 578 SER B C 1
ATOM 4637 O O . SER B 1 131 ? 9.957 27.694 27.366 1.00 14.83 578 SER B O 1
ATOM 4645 N N . GLU B 1 132 ? 8.356 28.197 28.741 1.00 13.69 579 GLU B N 1
ATOM 4646 C CA . GLU B 1 132 ? 8.967 29.330 29.313 1.00 13.52 579 GLU B CA 1
ATOM 4647 C C . GLU B 1 132 ? 8.138 29.575 30.522 1.00 13.20 579 GLU B C 1
ATOM 4648 O O . GLU B 1 132 ? 7.109 28.942 30.856 1.00 12.63 579 GLU B O 1
ATOM 4660 N N . SER B 1 133 ? 8.544 30.552 31.370 1.00 14.94 580 SER B N 1
ATOM 4661 C CA . SER B 1 133 ? 7.823 31.157 32.488 1.00 17.17 580 SER B CA 1
ATOM 4662 C C . SER B 1 133 ? 7.500 32.606 32.148 1.00 16.29 580 SER B C 1
ATOM 4663 O O . SER B 1 133 ? 8.309 33.292 31.516 1.00 20.98 580 SER B O 1
ATOM 4671 N N . VAL B 1 134 ? 6.331 33.168 32.539 1.00 14.95 581 VAL B N 1
ATOM 4672 C CA . VAL B 1 134 ? 5.909 34.482 32.291 1.00 14.66 581 VAL B CA 1
ATOM 4673 C C . VAL B 1 134 ? 5.326 34.958 33.577 1.00 12.29 581 VAL B C 1
ATOM 4674 O O . VAL B 1 134 ? 4.846 34.226 34.420 1.00 13.84 581 VAL B O 1
ATOM 4687 N N . PRO B 1 135 ? 5.413 36.333 33.844 1.00 13.16 582 PRO B N 1
ATOM 4688 C CA . PRO B 1 135 ? 4.918 36.934 35.080 1.00 13.23 582 PRO B CA 1
ATOM 4689 C C . PRO B 1 135 ? 3.401 37.048 35.073 1.00 13.05 582 PRO B C 1
ATOM 4690 O O . PRO B 1 135 ? 2.769 37.245 34.025 1.00 14.03 582 PRO B O 1
ATOM 4701 N N . VAL B 1 136 ? 2.716 36.987 36.261 1.00 15.81 583 VAL B N 1
ATOM 4702 C CA . VAL B 1 136 ? 1.325 37.181 36.457 1.00 18.06 583 VAL B CA 1
ATOM 4703 C C . VAL B 1 136 ? 1.390 38.614 37.013 1.00 19.89 583 VAL B C 1
ATOM 4704 O O . VAL B 1 136 ? 2.057 38.860 37.993 1.00 19.03 583 VAL B O 1
ATOM 4717 N N . ILE B 1 137 ? 0.704 39.545 36.374 1.00 20.15 584 ILE B N 1
ATOM 4718 C CA . ILE B 1 137 ? 0.745 40.940 36.769 1.00 19.32 584 ILE B CA 1
ATOM 4719 C C . ILE B 1 137 ? -0.549 41.294 37.471 1.00 19.35 584 ILE B C 1
ATOM 4720 O O . ILE B 1 137 ? -1.568 40.959 36.952 1.00 19.66 584 ILE B O 1
ATOM 4736 N N . ALA B 1 138 ? -0.484 41.961 38.626 1.00 20.47 585 ALA B N 1
ATOM 4737 C CA . ALA B 1 138 ? -1.661 42.320 39.410 1.00 24.20 585 ALA B CA 1
ATOM 4738 C C . ALA B 1 138 ? -2.794 42.915 38.591 1.00 25.28 585 ALA B C 1
ATOM 4739 O O . ALA B 1 138 ? -2.568 43.778 37.775 1.00 28.08 585 ALA B O 1
ATOM 4746 N N . ASN B 1 143 ? -0.564 46.145 38.364 1.00 50.51 587 ASN B N 1
ATOM 4747 C CA . ASN B 1 143 ? 0.742 46.727 38.159 1.00 48.12 587 ASN B CA 1
ATOM 4748 C C . ASN B 1 143 ? 1.893 45.789 38.565 1.00 44.95 587 ASN B C 1
ATOM 4749 O O . ASN B 1 143 ? 2.770 45.517 37.769 1.00 45.09 587 ASN B O 1
ATOM 4759 N N . ASN B 1 144 ? 1.848 45.272 39.786 1.00 40.72 588 ASN B N 1
ATOM 4760 C CA . ASN B 1 144 ? 2.889 44.434 40.354 1.00 36.76 588 ASN B CA 1
ATOM 4761 C C . ASN B 1 144 ? 3.014 42.996 39.803 1.00 28.83 588 ASN B C 1
ATOM 4762 O O . ASN B 1 144 ? 2.052 42.426 39.358 1.00 25.93 588 ASN B O 1
ATOM 4773 N N . ARG B 1 145 ? 4.218 42.437 39.863 1.00 27.77 589 ARG B N 1
ATOM 4774 C CA . ARG B 1 145 ? 4.449 41.072 39.435 1.00 23.78 589 ARG B CA 1
ATOM 4775 C C . ARG B 1 145 ? 4.123 40.272 40.673 1.00 23.40 589 ARG B C 1
ATOM 4776 O O . ARG B 1 145 ? 4.920 40.195 41.574 1.00 26.77 589 ARG B O 1
ATOM 4797 N N . ILE B 1 146 ? 2.932 39.690 40.715 1.00 21.78 590 ILE B N 1
ATOM 4798 C CA . ILE B 1 146 ? 2.517 38.936 41.883 1.00 21.31 590 ILE B CA 1
ATOM 4799 C C . ILE B 1 146 ? 2.932 37.483 41.954 1.00 17.25 590 ILE B C 1
ATOM 4800 O O . ILE B 1 146 ? 2.962 36.921 43.026 1.00 16.12 590 ILE B O 1
ATOM 4816 N N . ALA B 1 147 ? 3.338 36.813 40.841 1.00 15.19 591 ALA B N 1
ATOM 4817 C CA . ALA B 1 147 ? 3.805 35.454 40.776 1.00 16.88 591 ALA B CA 1
ATOM 4818 C C . ALA B 1 147 ? 4.372 35.207 39.421 1.00 16.28 591 ALA B C 1
ATOM 4819 O O . ALA B 1 147 ? 4.201 36.009 38.510 1.00 16.59 591 ALA B O 1
ATOM 4826 N N . ASP B 1 148 ? 5.059 34.045 39.108 1.00 16.29 592 ASP B N 1
ATOM 4827 C CA . ASP B 1 148 ? 5.515 33.581 37.812 1.00 16.77 592 ASP B CA 1
ATOM 4828 C C . ASP B 1 148 ? 4.759 32.295 37.482 1.00 18.05 592 ASP B C 1
ATOM 4829 O O . ASP B 1 148 ? 4.457 31.486 38.373 1.00 17.98 592 ASP B O 1
ATOM 4838 N N . LEU B 1 149 ? 4.363 32.005 36.221 1.00 16.74 593 LEU B N 1
ATOM 4839 C CA . LEU B 1 149 ? 3.565 30.901 35.858 1.00 18.37 593 LEU B CA 1
ATOM 4840 C C . LEU B 1 149 ? 4.382 30.226 34.865 1.00 15.74 593 LEU B C 1
ATOM 4841 O O . LEU B 1 149 ? 4.803 30.861 33.899 1.00 15.87 593 LEU B O 1
ATOM 4857 N N . SER B 1 150 ? 4.761 28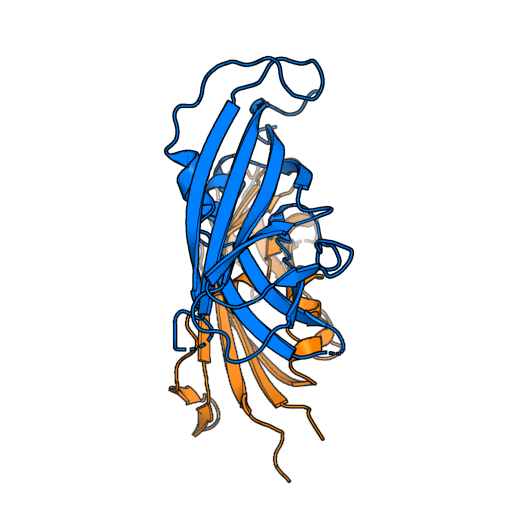.901 34.997 1.00 12.10 594 SER B N 1
ATOM 4858 C CA . SER B 1 150 ? 5.552 28.102 34.093 1.00 14.12 594 SER B CA 1
ATOM 4859 C C . SER B 1 150 ? 4.609 27.225 33.273 1.00 15.19 594 SER B C 1
ATOM 4860 O O . SER B 1 150 ? 3.757 26.608 33.836 1.00 14.98 594 SER B O 1
ATOM 4868 N N . TYR B 1 151 ? 4.719 27.131 31.916 1.00 12.69 595 TYR B N 1
ATOM 4869 C CA . TYR B 1 151 ? 3.831 26.424 31.078 1.00 13.28 595 TYR B CA 1
ATOM 4870 C C . TYR B 1 151 ? 4.522 25.874 29.846 1.00 10.32 595 TYR B C 1
ATOM 4871 O O . TYR B 1 151 ? 5.626 26.253 29.508 1.00 10.75 595 TYR B O 1
ATOM 4889 N N . THR B 1 152 ? 3.866 24.923 29.212 1.00 10.63 596 THR B N 1
ATOM 4890 C CA . THR B 1 152 ? 4.350 24.349 27.992 1.00 12.98 596 THR B CA 1
ATOM 4891 C C . THR B 1 152 ? 3.237 24.319 26.946 1.00 11.54 596 THR B C 1
ATOM 4892 O O . THR B 1 152 ? 2.134 23.945 27.268 1.00 11.91 596 THR B O 1
ATOM 4903 N N . VAL B 1 153 ? 3.536 24.706 25.713 1.00 11.86 597 VAL B N 1
ATOM 4904 C CA . VAL B 1 153 ? 2.570 24.621 24.657 1.00 11.91 597 VAL B CA 1
ATOM 4905 C C . VAL B 1 153 ? 3.114 23.714 23.554 1.00 12.40 597 VAL B C 1
ATOM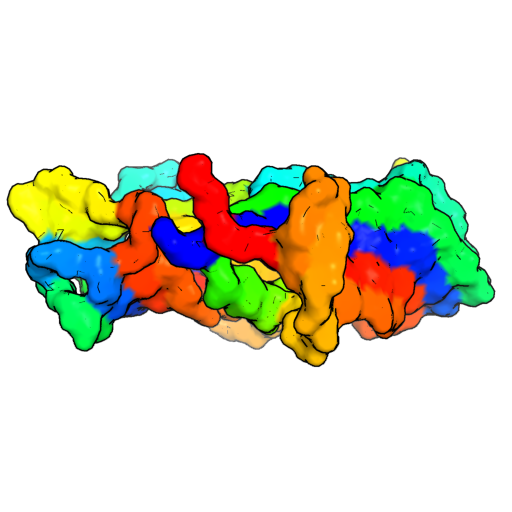 4906 O O . VAL B 1 153 ? 4.283 23.690 23.281 1.00 10.07 597 VAL B O 1
ATOM 4919 N N . THR B 1 154 ? 2.237 22.937 22.956 1.00 9.90 598 THR B N 1
ATOM 4920 C CA . THR B 1 154 ? 2.613 22.041 21.899 1.00 11.34 598 THR B CA 1
ATOM 4921 C C . THR B 1 154 ? 1.651 22.235 20.806 1.00 13.64 598 THR B C 1
ATOM 4922 O O . THR B 1 154 ? 0.484 22.426 21.073 1.00 13.76 598 THR B O 1
ATOM 4933 N N . LEU B 1 155 ? 2.021 22.150 19.476 1.00 11.93 599 LEU B N 1
ATOM 4934 C CA . LEU B 1 155 ? 1.198 22.291 18.287 1.00 13.25 599 LEU B CA 1
ATOM 4935 C C . LEU B 1 155 ? 1.513 21.135 17.356 1.00 11.26 599 LEU B C 1
ATOM 4936 O O . LEU B 1 155 ? 2.672 20.956 16.958 1.00 12.67 599 LEU B O 1
ATOM 4952 N N . GLU B 1 156 ? 0.497 20.332 17.045 1.00 11.63 600 GLU B N 1
ATOM 4953 C CA . GLU B 1 156 ? 0.597 19.314 16.014 1.00 11.62 600 GLU B CA 1
ATOM 4954 C C . GLU B 1 156 ? -0.150 19.759 14.763 1.00 12.29 600 GLU B C 1
ATOM 4955 O O . GLU B 1 156 ? -1.327 20.108 14.824 1.00 14.52 600 GLU B O 1
ATOM 4967 N N . ASP B 1 157 ? 0.531 19.700 13.635 1.00 13.43 601 ASP B N 1
ATOM 4968 C CA . ASP B 1 157 ? -0.018 20.029 12.320 1.00 12.00 601 ASP B CA 1
ATOM 4969 C C . ASP B 1 157 ? -0.121 18.733 11.537 1.00 12.04 601 ASP B C 1
ATOM 4970 O O . ASP B 1 157 ? 0.897 18.173 11.127 1.00 14.29 601 ASP B O 1
ATOM 4979 N N . TYR B 1 158 ? -1.322 18.088 11.376 1.00 12.42 602 TYR B N 1
ATOM 4980 C CA . TYR B 1 158 ? -1.574 16.923 10.612 1.00 13.15 602 TYR B CA 1
ATOM 4981 C C . TYR B 1 158 ? -1.756 17.149 9.099 1.00 14.22 602 TYR B C 1
ATOM 4982 O O . TYR B 1 158 ? -2.116 16.207 8.443 1.00 18.26 602 TYR B O 1
ATOM 5000 N N . GLY B 1 159 ? -1.535 18.358 8.544 1.00 15.79 603 GLY B N 1
ATOM 5001 C CA . GLY B 1 159 ? -1.678 18.583 7.125 1.00 15.92 603 GLY B CA 1
ATOM 5002 C C . GLY B 1 159 ? -3.100 18.952 6.790 1.00 15.34 603 GLY B C 1
ATOM 5003 O O . GLY B 1 159 ? -3.896 19.149 7.661 1.00 14.15 603 GLY B O 1
ATOM 5007 N N . LEU B 1 160 ? -3.436 19.103 5.484 1.00 14.70 604 LEU B N 1
ATOM 5008 C CA . LEU B 1 160 ? -4.738 19.378 4.985 1.00 16.30 604 LEU B CA 1
ATOM 5009 C C . LEU B 1 160 ? -5.735 18.386 5.530 1.00 17.26 604 LEU B C 1
ATOM 5010 O O . LEU B 1 160 ? -5.462 17.195 5.579 1.00 16.90 604 LEU B O 1
ATOM 5026 N N . VAL B 1 161 ? -6.939 18.856 5.817 1.00 19.50 605 VAL B N 1
ATOM 5027 C CA . VAL B 1 161 ? -7.958 18.003 6.377 1.00 22.57 605 VAL B CA 1
ATOM 5028 C C . VAL B 1 161 ? -8.275 16.865 5.404 1.00 25.37 605 VAL B C 1
ATOM 5029 O O . VAL B 1 161 ? -8.321 17.048 4.205 1.00 24.06 605 VAL B O 1
ATOM 5042 N N . LYS B 1 162 ? -8.513 15.678 5.959 1.00 26.56 606 LYS B N 1
ATOM 5043 C CA . LYS B 1 162 ? -8.763 14.499 5.163 1.00 26.10 606 LYS B CA 1
ATOM 5044 C C . LYS B 1 162 ? -10.044 14.566 4.340 1.00 27.19 606 LYS B C 1
ATOM 5045 O O . LYS B 1 162 ? -10.995 15.210 4.733 1.00 24.92 606 LYS B O 1
ATOM 5064 N N . MET B 1 163 ? -10.035 13.911 3.183 1.00 31.25 607 MET B N 1
ATOM 5065 C CA . MET B 1 163 ? -11.176 13.853 2.302 1.00 33.40 607 MET B CA 1
ATOM 5066 C C . MET B 1 163 ? -12.169 12.813 2.816 1.00 31.23 607 MET B C 1
ATOM 5067 O O . MET B 1 163 ? -11.795 11.974 3.611 1.00 34.46 607 MET B O 1
#

Foldseek 3Di:
DQKWKKKKKKFQFKKFFADDPAKFQKKKWWDDCVLPDDDIDMFDDRHIHDHGGIDTTHNRMDMGIHIGHVVVVLVCLQPAWIWIFMAGPVGGGQFIWTHRSNVQVPFDWDWDQDPVRAIWTKTKDWDKTFTCSVHGGIITTMMMMMTTRGDDDD/DQKWKKKKKKFQFKKAFAADPAKFQKKKWWDDCVLPDDDIQMFDDGHIHDHRDIDTTHPRMDMGIDIGHVVVVLVCLQPPWIWIWIAGPCGGTQFIWTHRSNVQVPFQWDWDQDPVRHIWTKTKDWDWTFTPSVHRGIITTMMMMMTTPGHDDD

Nearest PDB structures (foldseek):
  6flk-assembly2_B  TM=1.005E+00  e=8.224E-31  Homo sapiens
  6ewp-assembly1_A  TM=9.604E-01  e=1.092E-26  Mus musculus
  5okm-assembly1_A  TM=4.460E-01  e=9.710E-02  Homo sapiens
  5mtw-assembly1_D  TM=3.721E-01  e=3.931E+00  Mycobacterium tuberculosis H37Rv
  6flk-assembly2_B  TM=1.007E+00  e=2.055E-31  Homo sapiens

Organism: Homo sapiens (NCBI:txid9606)

B-factor: mean 23.95, std 11.97, range [3.13, 79.75]

Sequence (308 aa):
PTSHHFCFSIDLRSIHALEIGFPINCILRYSYPFFGSAAPIMTNPPVEVRKNMEVFLPQSYCAFDFATMPHQLQDTFLRIPLLVELWHKDDLLLGIARIQLSNILSSEKTRRFLGSNGEQCWWRQTYSESVPVIANNNRIADLSYTVTLEDYGLVKMPTSHHFCFSIDLRRRSIHHALEIGFPINCILRYSYPFFGSAAPIMTNPPVEVRKNMEVFLPQSYCAFDFATMPHQLQQDTFLRIPLLVELWHKDDLLLGIARIQLSNILSSEKTRFLGSNGEQCWWRQTYSESVPVIANNRIADLSYTVTLEDYGLVKM

InterPro domains:
  IPR000008 C2 domain [PF00168] (10-114)
  IPR000008 C2 domain [PF00168] (529-561)
  IPR000008 C2 domain [PS50004] (1-112)
  IPR000008 C2 domain [PS50004] (433-566)
  IPR022136 Domain of unknown function DUF3668 [PF12416] (167-340)
  IPR035892 C2 domain superfamily [G3DSA:2.60.40.150] (6-151)
  IPR035892 C2 domain superfamily [SSF49562] (10-142)
  IPR039893 Centrosomal protein of 120kDa-like [PTHR21574] (12-984)

Secondary structure (DSSP, 8-state):
---EEEEEEEEEEEEEE-S-SS-EEEEEEE--GGG---SPEE-SS-EEE-TT-EEEPTT-EEEEEEEE-HHHHHHHHHH-PEEEEEEE---EEEEEEEE-GGGGGGS--EEEE-TTSSEEEEEEEEEEEEEE---EEEEEEEEEEEEEEEEPP-/---EEEEEEEEEEEEEE-S-SS-EEEEEEE--GGG---SPEE-SS-EEE-TTEEEEPTT-EEEEEEEE-HHHHHHHHHH--EEEEEEE---EEEEEEEE-GGGGGGS--EEEE-TTSSEEEEEEEEEEEEEE---EEEEEEEEEEEEEEEEPP-

Solvent-accessible surface area: 15894 Å² total; per-residue (Å²): 95,83,33,38,40,6,19,2,12,2,24,1,117,4,2,78,3,70,102,19,76,92,86,7,65,0,9,2,60,14,23,15,20,53,22,45,58,47,61,41,44,90,5,81,75,44,31,95,1,126,112,86,81,87,22,141,12,39,119,18,135,36,49,30,101,22,64,13,9,34,53,38,2,79,58,20,0,108,110,16,18,3,48,3,24,5,54,33,81,153,87,90,82,21,1,57,0,133,0,61,2,14,41,0,49,104,27,153,89,64,168,89,134,5,95,76,55,69,111,7,126,71,11,62,62,73,50,68,16,60,2,71,62,140,86,113,10,1,41,0,33,4,17,2,20,3,13,10,37,19,106,61,143,212,143,83,37,39,41,5,19,2,12,1,19,1,109,4,0,58,1,48,98,23,80,86,68,3,55,0,8,1,73,12,48,14,92,63,18,42,116,64,85,50,47,86,5,82,79,45,28,98,0,120,132,121,72,91,23,142,11,39,118,19,130,33,48,33,102,20,64,13,68,54,108,68,4,66,61,25,0,28,93,91,21,3,70,1,39,2,54,36,78,155,98,93,75,22,3,55,0,154,0,31,2,11,13,0,41,13,27,151,88,68,170,88,136,5,93,73,54,81,109,6,132,62,11,60,12,54,33,64,16,11,2,53,58,126,40,81,12,1,30,0,34,1,19,2,24,4,14,9,35,24,104,50,157,199